Protein AF-Q9XKV9-F1 (afdb_monomer_lite)

Sequence (265 aa):
IYYIVSVISSIFLFLFIIMYLSSLDFTKSDQFNFLIQMLFFLKIGIFPFHFWMIYSYEMMNWKQIFLMSTLIKFIPIYMFVSLTYINLWSLTYLVMSNLFIAFYTNKFYSLKKLLACSTIFNSMYFILLLNLNKTAFIIFIIIYVINYYMLISFLNKSNIHNLNYSFVNEYQFYTFMILMINYSSLPILLTFVIKWNLINMMVSLKTFNWILFIILFSSMMMIWNYLIILKNLFMKMNFYKNNFMDDKKYFAYSLFALTLMSANV

InterPro domains:
  IPR050175 Complex I Subunit 2 [PTHR46552] (2-249)

Structure (mmCIF, N/CA/C/O backbone):
data_AF-Q9XKV9-F1
#
_entry.id   AF-Q9XKV9-F1
#
loop_
_atom_site.group_PDB
_atom_site.id
_atom_site.type_symbol
_atom_site.label_atom_id
_atom_site.label_alt_id
_atom_site.label_comp_id
_atom_site.label_asym_id
_atom_site.label_entity_id
_atom_site.label_seq_id
_atom_site.pdbx_PDB_ins_code
_atom_site.Cartn_x
_atom_site.Cartn_y
_atom_site.Cartn_z
_atom_site.occupancy
_atom_site.B_iso_or_equiv
_atom_site.auth_seq_id
_atom_site.auth_comp_id
_atom_site.auth_asym_id
_atom_site.auth_atom_id
_atom_site.pdbx_PDB_model_num
ATOM 1 N N . ILE A 1 1 ? -10.297 13.563 -4.763 1.00 86.19 1 ILE A N 1
ATOM 2 C CA . ILE A 1 1 ? -8.840 13.269 -4.831 1.00 86.19 1 ILE A CA 1
ATOM 3 C C . ILE A 1 1 ? -8.577 11.908 -5.469 1.00 86.19 1 ILE A C 1
ATOM 5 O O . ILE A 1 1 ? -7.985 11.901 -6.537 1.00 86.19 1 ILE A O 1
ATOM 9 N N . TYR A 1 2 ? -9.060 10.793 -4.892 1.00 87.56 2 TYR A N 1
ATOM 10 C CA . TYR A 1 2 ? -8.845 9.441 -5.446 1.00 87.56 2 TYR A CA 1
ATOM 11 C C . TYR A 1 2 ? -9.146 9.348 -6.949 1.00 87.56 2 TYR A C 1
ATOM 13 O O . TYR A 1 2 ? -8.273 8.960 -7.711 1.00 87.56 2 TYR A O 1
ATOM 21 N N . TYR A 1 3 ? -10.336 9.793 -7.370 1.00 87.38 3 TYR A N 1
ATOM 22 C CA . TYR A 1 3 ? -10.750 9.771 -8.777 1.00 87.38 3 TYR A CA 1
ATOM 23 C C . TYR A 1 3 ? -9.797 10.540 -9.705 1.00 87.38 3 TYR A C 1
ATOM 25 O O . TYR A 1 3 ? -9.403 10.040 -10.747 1.00 87.38 3 TYR A O 1
ATOM 33 N N . ILE A 1 4 ? -9.381 11.747 -9.314 1.00 90.56 4 ILE A N 1
ATOM 34 C CA . ILE A 1 4 ? -8.499 12.585 -10.138 1.00 90.56 4 ILE A CA 1
ATOM 35 C C . ILE A 1 4 ? -7.138 11.901 -10.311 1.00 90.56 4 ILE A C 1
ATOM 37 O O . ILE A 1 4 ? -6.650 11.761 -11.428 1.00 90.56 4 ILE A O 1
ATOM 41 N N . VAL A 1 5 ? -6.552 11.422 -9.209 1.00 91.19 5 VAL A N 1
ATOM 42 C CA . VAL A 1 5 ? -5.254 10.733 -9.223 1.00 91.19 5 VAL A CA 1
ATOM 43 C C . VAL A 1 5 ? -5.336 9.443 -10.044 1.00 91.19 5 VAL A C 1
ATOM 45 O O . VAL A 1 5 ? -4.465 9.189 -10.876 1.00 91.19 5 VAL A O 1
ATOM 48 N N . SER A 1 6 ? -6.399 8.651 -9.874 1.00 87.88 6 SER A N 1
ATOM 49 C CA . SER A 1 6 ? -6.567 7.394 -10.604 1.00 87.88 6 SER A CA 1
ATOM 50 C C . SER A 1 6 ? -6.770 7.616 -12.105 1.00 87.88 6 SER A C 1
ATOM 52 O O . SER A 1 6 ? -6.111 6.936 -12.894 1.00 87.88 6 SER A O 1
ATOM 54 N N . VAL A 1 7 ? -7.577 8.598 -12.516 1.00 90.94 7 VAL A N 1
ATOM 55 C CA . VAL A 1 7 ? -7.794 8.926 -13.935 1.00 90.94 7 VAL A CA 1
ATOM 56 C C . VAL A 1 7 ? -6.498 9.399 -14.586 1.00 90.94 7 VAL A C 1
ATOM 58 O O . VAL A 1 7 ? -6.076 8.801 -15.576 1.00 90.94 7 VAL A O 1
ATOM 61 N N . ILE A 1 8 ? -5.806 10.375 -13.986 1.00 91.69 8 ILE A N 1
ATOM 62 C CA . ILE A 1 8 ? -4.530 10.895 -14.505 1.00 91.69 8 ILE A CA 1
ATOM 63 C C . ILE A 1 8 ? -3.521 9.754 -14.672 1.00 91.69 8 ILE A C 1
ATOM 65 O O . ILE A 1 8 ? -2.953 9.571 -15.747 1.00 91.69 8 ILE A O 1
ATOM 69 N N . SER A 1 9 ? -3.360 8.928 -13.636 1.00 89.62 9 SER A N 1
ATOM 70 C CA . SER A 1 9 ? -2.439 7.791 -13.676 1.00 89.62 9 SER A CA 1
ATOM 71 C C . SER A 1 9 ? -2.768 6.791 -14.785 1.00 89.62 9 SER A C 1
ATOM 73 O O . SER A 1 9 ? -1.867 6.242 -15.409 1.00 89.62 9 SER A O 1
ATOM 75 N N . SER A 1 10 ? -4.056 6.540 -15.036 1.00 89.44 10 SER A N 1
ATOM 76 C CA . SER A 1 10 ? -4.501 5.569 -16.031 1.00 89.44 10 SER A CA 1
ATOM 77 C C . SER A 1 10 ? -4.298 6.063 -17.459 1.00 89.44 10 SER A C 1
ATOM 79 O O . SER A 1 10 ? -3.843 5.280 -18.287 1.00 89.44 10 SER A O 1
ATOM 81 N N . ILE A 1 11 ? -4.548 7.350 -17.720 1.00 92.50 11 ILE A N 1
ATOM 82 C CA . ILE A 1 11 ? -4.332 7.968 -19.033 1.00 92.50 11 ILE A CA 1
ATOM 83 C C . ILE A 1 11 ? -2.843 7.934 -19.376 1.00 92.50 11 ILE A C 1
ATOM 85 O O . ILE A 1 11 ? -2.473 7.477 -20.455 1.00 92.50 11 ILE A O 1
ATOM 89 N N . PHE A 1 12 ? -1.979 8.335 -18.437 1.00 90.38 12 PHE A N 1
ATOM 90 C CA . PHE A 1 12 ? -0.536 8.260 -18.652 1.00 90.38 12 PHE A CA 1
ATOM 91 C C . PHE A 1 12 ? -0.063 6.817 -18.830 1.00 90.38 12 PHE A C 1
ATOM 93 O O . PHE A 1 12 ? 0.636 6.541 -19.798 1.00 90.38 12 PHE A O 1
ATOM 100 N N . LEU A 1 13 ? -0.479 5.874 -17.975 1.00 89.00 13 LEU A N 1
ATOM 101 C CA . LEU A 1 13 ? -0.104 4.463 -18.144 1.00 89.00 13 LEU A CA 1
ATOM 102 C C . LEU A 1 13 ? -0.501 3.927 -19.520 1.00 89.00 13 LEU A C 1
ATOM 104 O O . LEU A 1 13 ? 0.301 3.253 -20.154 1.00 89.00 13 LEU A O 1
ATOM 108 N N . PHE A 1 14 ? -1.703 4.250 -19.998 1.00 87.62 14 PHE A N 1
ATOM 109 C CA . PHE A 1 14 ? -2.155 3.825 -21.319 1.00 87.62 14 PHE A CA 1
ATOM 110 C C . PHE A 1 14 ? -1.263 4.385 -22.437 1.00 87.62 14 PHE A C 1
ATOM 112 O O . PHE A 1 14 ? -0.822 3.628 -23.300 1.00 87.62 14 PHE A O 1
ATOM 119 N N . LEU A 1 15 ? -0.917 5.676 -22.375 1.00 86.50 15 LEU A N 1
ATOM 120 C CA . LEU A 1 15 ? 0.008 6.308 -23.323 1.00 86.50 15 LEU A CA 1
ATOM 121 C C . LEU A 1 15 ? 1.391 5.642 -23.312 1.00 86.50 15 LEU A C 1
ATOM 123 O O . LEU A 1 15 ? 1.917 5.296 -24.368 1.00 86.50 15 LEU A O 1
ATOM 127 N N . PHE A 1 16 ? 1.966 5.413 -22.130 1.00 82.69 16 PHE A N 1
ATOM 128 C CA . PHE A 1 16 ? 3.291 4.803 -22.015 1.00 82.69 16 PHE A CA 1
ATOM 129 C C . PHE A 1 16 ? 3.307 3.330 -22.429 1.00 82.69 16 PHE A C 1
ATOM 131 O O . PHE A 1 16 ? 4.306 2.882 -22.983 1.00 82.69 16 PHE A O 1
ATOM 138 N N . ILE A 1 17 ? 2.213 2.588 -22.233 1.00 80.44 17 ILE A N 1
ATOM 139 C CA . ILE A 1 17 ? 2.088 1.213 -22.737 1.00 80.44 17 ILE A CA 1
ATOM 140 C C . ILE A 1 17 ? 2.026 1.207 -24.269 1.00 80.44 17 ILE A C 1
ATOM 142 O O . ILE A 1 17 ? 2.711 0.400 -24.890 1.00 80.44 17 ILE A O 1
ATOM 146 N N . ILE A 1 18 ? 1.274 2.120 -24.895 1.00 84.50 18 ILE A N 1
ATOM 147 C CA . ILE A 1 18 ? 1.261 2.248 -26.364 1.00 84.50 18 ILE A CA 1
ATOM 148 C C . ILE A 1 18 ? 2.666 2.562 -26.884 1.00 84.50 18 ILE A C 1
ATOM 150 O O . ILE A 1 18 ? 3.129 1.941 -27.838 1.00 84.50 18 ILE A O 1
ATOM 154 N N . MET A 1 19 ? 3.366 3.489 -26.230 1.00 81.12 19 MET A N 1
ATOM 155 C CA . MET A 1 19 ? 4.752 3.796 -26.570 1.00 81.12 19 MET A CA 1
ATOM 156 C C . MET A 1 19 ? 5.665 2.582 -26.369 1.00 81.12 19 MET A C 1
ATOM 158 O O . MET A 1 19 ? 6.484 2.310 -27.236 1.00 81.12 19 MET A O 1
ATOM 162 N N . TYR A 1 20 ? 5.504 1.807 -25.295 1.00 75.50 20 TYR A N 1
ATOM 163 C CA . TYR A 1 20 ? 6.284 0.587 -25.069 1.00 75.50 20 TYR A CA 1
ATOM 164 C C . TYR A 1 20 ? 6.073 -0.465 -26.167 1.00 75.50 20 TYR A C 1
ATOM 166 O O . TYR A 1 20 ? 7.019 -1.134 -26.573 1.00 75.50 20 TYR A O 1
ATOM 174 N N . LEU A 1 21 ? 4.840 -0.597 -26.667 1.00 76.94 21 LEU A N 1
ATOM 175 C CA . LEU A 1 21 ? 4.510 -1.497 -27.775 1.00 76.94 21 LEU A CA 1
ATOM 176 C C . LEU A 1 21 ? 5.056 -1.007 -29.121 1.00 76.94 21 LEU A C 1
ATOM 178 O O . LEU A 1 21 ? 5.219 -1.813 -30.038 1.00 76.94 21 LEU A O 1
ATOM 182 N N . SER A 1 22 ? 5.342 0.290 -29.259 1.00 79.25 22 SER A N 1
ATOM 183 C CA . SER A 1 22 ? 6.007 0.798 -30.455 1.00 79.25 22 SER A CA 1
ATOM 184 C C . SER A 1 22 ? 7.431 0.240 -30.537 1.00 79.25 22 SER A C 1
ATOM 186 O O . SER A 1 22 ? 8.160 0.196 -29.546 1.00 79.25 22 SER A O 1
ATOM 188 N N . SER A 1 23 ? 7.843 -0.179 -31.733 1.00 67.00 23 SER A N 1
ATOM 189 C CA . SER A 1 23 ? 9.137 -0.827 -31.990 1.00 67.00 23 SER A CA 1
ATOM 190 C C . SER A 1 23 ? 10.345 0.119 -31.902 1.00 67.00 23 SER A C 1
ATOM 192 O O . SER A 1 23 ? 11.390 -0.166 -32.478 1.00 67.00 23 SER A O 1
ATOM 194 N N . LEU A 1 24 ? 10.204 1.271 -31.247 1.00 71.06 24 LEU A N 1
ATOM 195 C CA . LEU A 1 24 ? 11.271 2.250 -31.090 1.00 71.06 24 LEU A CA 1
ATOM 196 C C . LEU A 1 24 ? 12.208 1.793 -29.971 1.00 71.06 24 LEU A C 1
ATOM 198 O O . LEU A 1 24 ? 11.800 1.737 -28.819 1.00 71.06 24 LEU A O 1
ATOM 202 N N . ASP A 1 25 ? 13.480 1.536 -30.271 1.00 66.56 25 ASP A N 1
ATOM 203 C CA . ASP A 1 25 ? 14.446 1.008 -29.289 1.00 66.56 25 ASP A CA 1
ATOM 204 C C . ASP A 1 25 ? 14.602 1.873 -28.023 1.00 66.56 25 ASP A C 1
ATOM 206 O O . ASP A 1 25 ? 14.908 1.364 -26.944 1.00 66.56 25 ASP A O 1
ATOM 210 N N . PHE A 1 26 ? 14.302 3.173 -28.115 1.00 64.69 26 PHE A N 1
ATOM 211 C CA . PHE A 1 26 ? 14.297 4.103 -26.980 1.00 64.69 26 PHE A CA 1
ATOM 212 C C . PHE A 1 26 ? 13.337 3.683 -25.845 1.00 64.69 26 PHE A C 1
ATOM 214 O O . PHE A 1 26 ? 13.575 3.985 -24.670 1.00 64.69 26 PHE A O 1
ATOM 221 N N . THR A 1 27 ? 12.271 2.947 -26.173 1.00 69.19 27 THR A N 1
ATOM 222 C CA . THR A 1 27 ? 11.210 2.540 -25.236 1.00 69.19 27 THR A CA 1
ATOM 223 C C . THR A 1 27 ? 11.620 1.362 -24.350 1.00 69.19 27 THR A C 1
ATOM 225 O O . THR A 1 27 ? 10.960 1.083 -23.352 1.00 69.19 27 THR A O 1
ATOM 228 N N . LYS A 1 28 ? 12.748 0.705 -24.651 1.00 73.31 28 LYS A N 1
ATOM 229 C CA . LYS A 1 28 ? 13.310 -0.391 -23.842 1.00 73.31 28 LYS A CA 1
ATOM 230 C C . LYS A 1 28 ? 14.406 0.058 -22.874 1.00 73.31 28 LYS A C 1
ATOM 232 O O . LYS A 1 28 ? 15.040 -0.779 -22.240 1.00 73.31 28 LYS A O 1
ATOM 237 N N . SER A 1 29 ? 14.647 1.362 -22.757 1.00 85.44 29 SER A N 1
ATOM 238 C CA . SER A 1 29 ? 15.649 1.895 -21.834 1.00 85.44 29 SER A CA 1
ATOM 239 C C . SER A 1 29 ? 15.218 1.769 -20.366 1.00 85.44 29 SER A C 1
ATOM 241 O O . SER A 1 29 ? 14.037 1.870 -20.025 1.00 85.44 29 SER A O 1
ATOM 243 N N . ASP A 1 30 ? 16.199 1.633 -19.470 1.00 86.19 30 ASP A N 1
ATOM 244 C CA . ASP A 1 30 ? 15.979 1.610 -18.016 1.00 86.19 30 ASP A CA 1
ATOM 245 C C . ASP A 1 30 ? 15.263 2.873 -17.508 1.00 86.19 30 ASP A C 1
ATOM 247 O O . ASP A 1 30 ? 14.464 2.820 -16.573 1.00 86.19 30 ASP A O 1
ATOM 251 N N . GLN A 1 31 ? 15.511 4.015 -18.153 1.00 87.50 31 GLN A N 1
ATOM 252 C CA . GLN A 1 31 ? 14.860 5.284 -17.831 1.00 87.50 31 GLN A CA 1
ATOM 253 C C . GLN A 1 31 ? 13.367 5.249 -18.168 1.00 87.50 31 GLN A C 1
ATOM 255 O O . GLN A 1 31 ? 12.541 5.683 -17.364 1.00 87.50 31 GLN A O 1
ATOM 260 N N . PHE A 1 32 ? 13.011 4.696 -19.331 1.00 87.75 32 PHE A N 1
ATOM 261 C CA . PHE A 1 32 ? 11.616 4.544 -19.730 1.00 87.75 32 PHE A CA 1
ATOM 262 C C . PHE A 1 32 ? 10.873 3.565 -18.814 1.00 87.75 32 PHE A C 1
ATOM 264 O O . PHE A 1 32 ? 9.756 3.844 -18.376 1.00 87.75 32 PHE A O 1
ATOM 271 N N . ASN A 1 33 ? 11.533 2.470 -18.430 1.00 89.12 33 ASN A N 1
ATOM 272 C CA . ASN A 1 33 ? 11.019 1.545 -17.425 1.00 89.12 33 ASN A CA 1
ATOM 273 C C . ASN A 1 33 ? 10.747 2.266 -16.087 1.00 89.12 33 ASN A C 1
ATOM 275 O O . ASN A 1 33 ? 9.652 2.152 -15.535 1.00 89.12 33 ASN A O 1
ATOM 279 N N . PHE A 1 34 ? 11.680 3.096 -15.603 1.00 90.69 34 PHE A N 1
ATOM 280 C CA . PHE A 1 34 ? 11.478 3.873 -14.374 1.00 90.69 34 PHE A CA 1
ATOM 281 C C . PHE A 1 34 ? 10.317 4.881 -14.479 1.00 90.69 34 PHE A C 1
ATOM 283 O O . PHE A 1 34 ? 9.574 5.067 -13.515 1.00 90.69 34 PHE A O 1
ATOM 290 N N . LEU A 1 35 ? 10.086 5.492 -15.646 1.00 89.88 35 LEU A N 1
ATOM 291 C CA . LEU A 1 35 ? 8.919 6.359 -15.864 1.00 89.88 35 LEU A CA 1
ATOM 292 C C . LEU A 1 35 ? 7.597 5.594 -15.703 1.00 89.88 35 LEU A C 1
ATOM 294 O O . LEU A 1 35 ? 6.692 6.072 -15.013 1.00 89.88 35 LEU A O 1
ATOM 298 N N . ILE A 1 36 ? 7.499 4.386 -16.268 1.00 90.56 36 ILE A N 1
ATOM 299 C CA . ILE A 1 36 ? 6.327 3.516 -16.084 1.00 90.56 36 ILE A CA 1
ATOM 300 C C . ILE A 1 36 ? 6.156 3.164 -14.598 1.00 90.56 36 ILE A C 1
ATOM 302 O O . ILE A 1 36 ? 5.045 3.242 -14.061 1.00 90.56 36 ILE A O 1
ATOM 306 N N . GLN A 1 37 ? 7.251 2.841 -13.904 1.00 92.12 37 GLN A N 1
ATOM 307 C CA . GLN A 1 37 ? 7.235 2.549 -12.468 1.00 92.12 37 GLN A CA 1
ATOM 308 C C . GLN A 1 37 ? 6.688 3.719 -11.639 1.00 92.12 37 GLN A C 1
ATOM 310 O O . GLN A 1 37 ? 5.841 3.504 -10.770 1.00 92.12 37 GLN A O 1
ATOM 315 N N . MET A 1 38 ? 7.081 4.960 -11.942 1.00 91.69 38 MET A N 1
ATOM 316 C CA . MET A 1 38 ? 6.599 6.154 -11.232 1.00 91.69 38 MET A CA 1
ATOM 317 C C . MET A 1 38 ? 5.079 6.344 -11.348 1.00 91.69 38 MET A C 1
ATOM 319 O O . MET A 1 38 ? 4.429 6.781 -10.395 1.00 91.69 38 MET A O 1
ATOM 323 N N . LEU A 1 39 ? 4.476 5.959 -12.474 1.00 92.44 39 LEU A N 1
ATOM 324 C CA . LEU A 1 39 ? 3.021 6.025 -12.654 1.00 92.44 39 LEU A CA 1
ATOM 325 C C . LEU A 1 39 ? 2.284 4.971 -11.827 1.00 92.44 39 LEU A C 1
ATOM 327 O O . LEU A 1 39 ? 1.227 5.247 -11.249 1.00 92.44 39 LEU A O 1
ATOM 331 N N . PHE A 1 40 ? 2.850 3.770 -11.722 1.00 92.50 40 PHE A N 1
ATOM 332 C CA . PHE A 1 40 ? 2.341 2.760 -10.799 1.00 92.50 40 PHE A CA 1
ATOM 333 C C . PHE A 1 40 ? 2.523 3.186 -9.340 1.00 92.50 40 PHE A C 1
ATOM 335 O O . PHE A 1 40 ? 1.605 2.991 -8.541 1.00 92.50 40 PHE A O 1
ATOM 342 N N . PHE A 1 41 ? 3.637 3.831 -8.984 1.00 92.88 41 PHE A N 1
ATOM 343 C CA . PHE A 1 41 ? 3.839 4.394 -7.644 1.00 92.88 41 PHE A CA 1
ATOM 344 C C . PHE A 1 41 ? 2.772 5.430 -7.302 1.00 92.88 41 PHE A C 1
ATOM 346 O O . PHE A 1 41 ? 2.249 5.412 -6.186 1.00 92.88 41 PHE A O 1
ATOM 3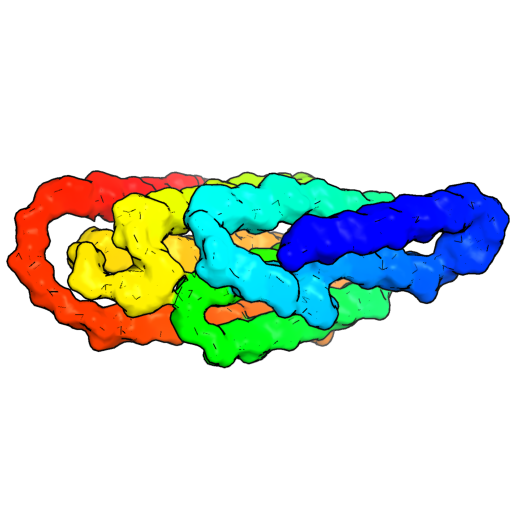53 N N . LEU A 1 42 ? 2.363 6.249 -8.272 1.00 92.94 42 LEU A N 1
ATOM 354 C CA . LEU A 1 42 ? 1.255 7.185 -8.117 1.00 92.94 42 LEU A CA 1
ATOM 355 C C . LEU A 1 42 ? -0.088 6.468 -7.868 1.00 92.94 42 LEU A C 1
ATOM 357 O O . LEU A 1 42 ? -0.825 6.885 -6.975 1.00 92.94 42 LEU A O 1
ATOM 361 N N . LYS A 1 43 ? -0.381 5.346 -8.550 1.00 91.19 43 LYS A N 1
ATOM 362 C CA . LYS A 1 43 ? -1.578 4.514 -8.272 1.00 91.19 43 LYS A CA 1
ATOM 363 C C . LYS A 1 43 ? -1.548 3.811 -6.915 1.00 91.19 43 LYS A C 1
ATOM 365 O O . LYS A 1 43 ? -2.590 3.668 -6.280 1.00 91.19 43 LYS A O 1
ATOM 370 N N . ILE A 1 44 ? -0.385 3.317 -6.501 1.00 91.62 44 ILE A N 1
ATOM 371 C CA . ILE A 1 44 ? -0.217 2.521 -5.272 1.00 91.62 44 ILE A CA 1
ATOM 372 C C . ILE A 1 44 ? -0.061 3.433 -4.040 1.00 91.62 44 ILE A C 1
ATOM 374 O O . ILE A 1 44 ? -0.311 2.998 -2.913 1.00 91.62 44 ILE A O 1
ATOM 378 N N . GLY A 1 45 ? 0.316 4.697 -4.246 1.00 90.50 45 GLY A N 1
ATOM 379 C CA . GLY A 1 45 ? 0.562 5.678 -3.190 1.00 90.50 45 GLY A CA 1
ATOM 380 C C . GLY A 1 45 ? 1.969 5.613 -2.596 1.00 90.50 45 GLY A C 1
ATOM 381 O O . GLY A 1 45 ? 2.162 6.020 -1.454 1.00 90.50 45 GLY A O 1
ATOM 382 N N . ILE A 1 46 ? 2.947 5.080 -3.333 1.00 92.75 46 ILE A N 1
ATOM 383 C CA . ILE A 1 46 ? 4.350 5.032 -2.897 1.00 92.75 46 ILE A CA 1
ATOM 384 C C . ILE A 1 46 ? 4.940 6.449 -2.966 1.00 92.75 46 ILE A C 1
ATOM 386 O O . ILE A 1 46 ? 4.544 7.259 -3.807 1.00 92.75 46 ILE A O 1
ATOM 390 N N . PHE A 1 47 ? 5.852 6.779 -2.046 1.00 89.06 47 PHE A N 1
ATOM 391 C CA . PHE A 1 47 ? 6.537 8.075 -2.033 1.00 89.06 47 PHE A CA 1
ATOM 392 C C . PHE A 1 47 ? 7.173 8.367 -3.408 1.00 89.06 47 PHE A C 1
ATOM 394 O O . PHE A 1 47 ? 7.723 7.442 -4.000 1.00 89.06 47 PHE A O 1
ATOM 401 N N . PRO A 1 48 ? 7.113 9.617 -3.919 1.00 87.56 48 PRO A N 1
ATOM 402 C CA . PRO A 1 48 ? 6.623 10.848 -3.285 1.00 87.56 48 PRO A CA 1
ATOM 403 C C . PRO A 1 48 ? 5.098 11.002 -3.275 1.00 87.56 48 PRO A C 1
ATOM 405 O O . PRO A 1 48 ? 4.572 11.820 -2.520 1.00 87.56 48 PRO A O 1
ATOM 408 N N . PHE A 1 49 ? 4.359 10.186 -4.021 1.00 90.69 49 PHE A N 1
ATOM 409 C CA . PHE A 1 49 ? 2.909 10.304 -4.204 1.00 90.69 49 PHE A CA 1
ATOM 410 C C . PHE A 1 49 ? 2.099 9.666 -3.066 1.00 90.69 49 PHE A C 1
ATOM 412 O O . PHE A 1 49 ? 1.080 9.031 -3.295 1.00 90.69 49 PHE A O 1
ATOM 419 N N . HIS A 1 50 ? 2.528 9.827 -1.819 1.00 91.25 50 HIS A N 1
ATOM 420 C CA . HIS A 1 50 ? 1.888 9.221 -0.646 1.00 91.25 50 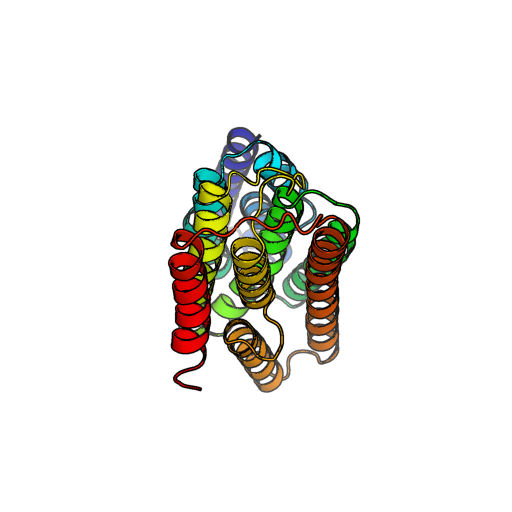HIS A CA 1
ATOM 421 C C . HIS A 1 50 ? 0.735 10.064 -0.076 1.00 91.25 50 HIS A C 1
ATOM 423 O O . HIS A 1 50 ? -0.207 9.532 0.514 1.00 91.25 50 HIS A O 1
ATOM 429 N N . PHE A 1 51 ? 0.774 11.384 -0.286 1.00 90.50 51 PHE A N 1
ATOM 430 C CA . PHE A 1 51 ? -0.156 12.333 0.329 1.00 90.50 51 PHE A CA 1
ATOM 431 C C . PHE A 1 51 ? -1.625 12.042 0.014 1.00 90.50 51 PHE A C 1
ATOM 433 O O . PHE A 1 51 ? -2.455 12.024 0.921 1.00 90.50 51 PHE A O 1
ATOM 440 N N . TRP A 1 52 ? -1.961 11.781 -1.252 1.00 91.69 52 TRP A N 1
ATOM 441 C CA . TRP A 1 52 ? -3.354 11.571 -1.657 1.00 91.69 52 TRP A CA 1
ATOM 442 C C . TRP A 1 52 ? -3.998 10.393 -0.917 1.00 91.69 52 TRP A C 1
ATOM 444 O O . TRP A 1 52 ? -5.154 10.492 -0.506 1.00 91.69 52 TRP A O 1
ATOM 454 N N . MET A 1 53 ? -3.242 9.312 -0.693 1.00 90.88 53 MET A N 1
ATOM 455 C CA . MET A 1 53 ? -3.725 8.136 0.019 1.00 90.88 53 MET A CA 1
ATOM 456 C C . MET A 1 53 ? -3.962 8.465 1.497 1.00 90.88 53 MET A C 1
ATOM 458 O O . MET A 1 53 ? -5.042 8.188 2.014 1.00 90.88 53 MET A O 1
ATOM 462 N N . ILE A 1 54 ? -3.022 9.153 2.149 1.00 92.19 54 ILE A N 1
ATOM 463 C CA . ILE A 1 54 ? -3.125 9.522 3.571 1.00 92.19 54 ILE A CA 1
ATOM 464 C C . ILE A 1 54 ? -4.308 10.463 3.830 1.00 92.19 54 ILE A C 1
ATOM 466 O O . ILE A 1 54 ? -5.096 10.209 4.743 1.00 92.19 54 ILE A O 1
ATOM 470 N N . TYR A 1 55 ? -4.484 11.500 3.006 1.00 90.69 55 TYR A N 1
ATOM 471 C CA . TYR A 1 55 ? -5.623 12.417 3.128 1.00 90.69 55 TYR A CA 1
ATOM 472 C C . TYR A 1 55 ? -6.958 11.738 2.805 1.00 90.69 55 TYR A C 1
ATOM 474 O O . TYR A 1 55 ? -7.966 12.023 3.447 1.00 90.69 55 TYR A O 1
ATOM 482 N N . SER A 1 56 ? -6.980 10.810 1.841 1.00 91.69 56 SER A N 1
ATOM 483 C CA . SER A 1 56 ? -8.207 10.080 1.509 1.00 91.69 56 SER A CA 1
ATOM 484 C C . SER A 1 56 ? -8.679 9.182 2.656 1.00 91.69 56 SER A C 1
ATOM 486 O O . SER A 1 56 ? -9.872 9.146 2.945 1.00 91.69 56 SER A O 1
ATOM 488 N N . TYR A 1 57 ? -7.754 8.530 3.367 1.00 90.62 57 TYR A N 1
ATOM 489 C CA . TYR A 1 57 ? -8.087 7.627 4.469 1.00 90.62 57 TYR A CA 1
ATOM 490 C C . TYR A 1 57 ? -8.762 8.343 5.634 1.00 90.62 57 TYR A C 1
ATOM 492 O O . TYR A 1 57 ? -9.664 7.775 6.238 1.00 90.62 57 TYR A O 1
ATOM 500 N N . GLU A 1 58 ? -8.365 9.577 5.950 1.00 87.44 58 GLU A N 1
ATOM 501 C CA . GLU A 1 58 ? -8.958 10.352 7.049 1.00 87.44 58 GLU A CA 1
ATOM 502 C C . GLU A 1 58 ? -10.476 10.536 6.868 1.00 87.44 58 GLU A C 1
ATOM 504 O O . GLU A 1 58 ? -11.245 10.349 7.817 1.00 87.44 58 GLU A O 1
ATOM 509 N N . MET A 1 59 ? -10.898 10.790 5.627 1.00 88.56 59 MET A N 1
ATOM 510 C CA . MET A 1 59 ? -12.290 11.071 5.260 1.00 88.56 59 MET A CA 1
ATOM 511 C C . MET A 1 59 ? -13.112 9.817 4.928 1.00 88.56 59 MET A C 1
ATOM 513 O O . MET A 1 59 ? -14.333 9.891 4.838 1.00 88.56 59 MET A O 1
ATOM 517 N N . MET A 1 60 ? -12.469 8.662 4.734 1.00 89.88 60 MET A N 1
ATOM 518 C CA . MET A 1 60 ? -13.144 7.421 4.344 1.00 89.88 60 MET A CA 1
ATOM 519 C C . MET A 1 60 ? -13.754 6.672 5.535 1.00 89.88 60 MET A C 1
ATOM 521 O O . MET A 1 60 ? -13.235 6.691 6.657 1.00 89.88 60 MET A O 1
ATOM 525 N N . ASN A 1 61 ? -14.834 5.937 5.266 1.00 91.38 61 ASN A N 1
ATOM 526 C CA . ASN A 1 61 ? -15.416 4.986 6.216 1.00 91.38 61 ASN A CA 1
ATOM 527 C C . ASN A 1 61 ? -14.556 3.716 6.317 1.00 91.38 61 ASN A C 1
ATOM 529 O O . ASN A 1 61 ? -13.866 3.339 5.371 1.00 91.38 61 ASN A O 1
ATOM 533 N N . TRP A 1 62 ? -14.663 2.984 7.427 1.00 89.94 62 TRP A N 1
ATOM 534 C CA . TRP A 1 62 ? -13.896 1.754 7.673 1.00 89.94 62 TRP A CA 1
ATOM 535 C C . TRP A 1 62 ? -14.013 0.707 6.553 1.00 89.94 62 TRP A C 1
ATOM 537 O O . TRP A 1 62 ? -13.007 0.158 6.108 1.00 89.94 62 TRP A O 1
ATOM 547 N N . LYS A 1 63 ? -15.220 0.492 6.012 1.00 91.06 63 LYS A N 1
ATOM 548 C CA . LYS A 1 63 ? -15.436 -0.414 4.866 1.00 91.06 63 LYS A CA 1
ATOM 549 C C . LYS A 1 63 ? -14.696 0.041 3.600 1.00 91.06 63 LYS A C 1
ATOM 551 O O . LYS A 1 63 ? -14.164 -0.789 2.869 1.00 91.06 63 LYS A O 1
ATOM 556 N N . GLN A 1 64 ? -14.642 1.351 3.349 1.00 92.06 64 GLN A N 1
ATOM 557 C CA . GLN A 1 64 ? -13.931 1.918 2.198 1.00 92.06 64 GLN A CA 1
ATOM 558 C C . GLN A 1 64 ? -12.415 1.784 2.373 1.00 92.06 64 GLN A C 1
ATOM 560 O O . GLN A 1 64 ? -11.723 1.409 1.431 1.00 92.06 64 GLN A O 1
ATOM 565 N N . ILE A 1 65 ? -11.913 2.007 3.592 1.00 92.94 65 ILE A N 1
ATOM 566 C CA . ILE A 1 65 ? -10.502 1.807 3.943 1.00 92.94 65 ILE A CA 1
ATOM 567 C C . ILE A 1 65 ? -10.078 0.352 3.684 1.00 92.94 65 ILE A C 1
ATOM 569 O O . ILE A 1 65 ? -9.027 0.111 3.085 1.00 92.94 65 ILE A O 1
ATOM 573 N N . PHE A 1 66 ? -10.917 -0.621 4.060 1.00 93.75 66 PHE A N 1
ATOM 574 C CA . PHE A 1 66 ? -10.660 -2.034 3.773 1.00 93.75 66 PHE A CA 1
ATOM 575 C C . PHE A 1 66 ? -10.527 -2.301 2.272 1.00 93.75 66 PHE A C 1
ATOM 577 O O . PHE A 1 66 ? -9.527 -2.873 1.834 1.00 93.75 66 PHE A O 1
ATOM 584 N N . LEU A 1 67 ? -11.485 -1.831 1.471 1.00 93.12 67 LEU A N 1
ATOM 585 C CA . LEU A 1 67 ? -11.466 -2.024 0.020 1.00 93.12 67 LEU A CA 1
ATOM 586 C C . LEU A 1 67 ? -10.225 -1.385 -0.634 1.00 93.12 67 LEU A C 1
ATOM 588 O O . LEU A 1 67 ? -9.581 -1.997 -1.488 1.00 93.12 67 LEU A O 1
ATOM 592 N N . MET A 1 68 ? -9.871 -0.171 -0.200 1.00 91.50 68 MET A N 1
ATOM 593 C CA . MET A 1 68 ? -8.746 0.600 -0.735 1.00 91.50 68 MET A CA 1
ATOM 594 C C . MET A 1 68 ? -7.387 -0.043 -0.422 1.00 91.50 68 MET A C 1
ATOM 596 O O . MET A 1 68 ? -6.482 -0.032 -1.253 1.00 91.50 68 MET A O 1
ATOM 600 N N . SER A 1 69 ? -7.244 -0.638 0.762 1.00 90.31 69 SER A N 1
ATOM 601 C CA . SER A 1 69 ? -5.999 -1.289 1.192 1.00 90.31 69 SER A CA 1
ATOM 602 C C . SER A 1 69 ? -5.720 -2.653 0.546 1.00 90.31 69 SER A C 1
ATOM 604 O O . SER A 1 69 ? -4.562 -3.063 0.490 1.00 90.31 69 SER A O 1
ATOM 606 N N . THR A 1 70 ? -6.764 -3.362 0.101 1.00 90.25 70 THR A N 1
ATOM 607 C CA . THR A 1 70 ? -6.688 -4.768 -0.320 1.00 90.25 70 THR A CA 1
ATOM 608 C C . THR A 1 70 ? -6.880 -4.891 -1.831 1.00 90.25 70 THR A C 1
ATOM 610 O O . THR A 1 70 ? -5.917 -4.829 -2.595 1.00 90.25 70 THR A O 1
ATOM 613 N N . LEU A 1 71 ? -8.130 -5.018 -2.280 1.00 84.50 71 LEU A N 1
ATOM 614 C CA . LEU A 1 71 ? -8.494 -5.373 -3.652 1.00 84.50 71 LEU A CA 1
ATOM 615 C C . LEU A 1 71 ? -7.988 -4.354 -4.674 1.00 84.50 71 LEU A C 1
ATOM 617 O O . LEU A 1 71 ? -7.346 -4.728 -5.654 1.00 84.50 71 LEU A O 1
ATOM 621 N N . ILE A 1 72 ? -8.219 -3.062 -4.417 1.00 90.12 72 ILE A N 1
ATOM 622 C CA . ILE A 1 72 ? -7.816 -1.985 -5.336 1.00 90.12 72 ILE A CA 1
ATOM 623 C C . ILE A 1 72 ? -6.289 -1.906 -5.458 1.00 90.12 72 ILE A C 1
ATOM 625 O O . ILE A 1 72 ? -5.781 -1.447 -6.479 1.00 90.12 72 ILE A O 1
ATOM 629 N N . LYS A 1 73 ? -5.551 -2.378 -4.447 1.00 89.62 73 LYS A N 1
ATOM 630 C CA . LYS A 1 73 ? -4.095 -2.262 -4.380 1.00 89.62 73 LYS A CA 1
ATOM 631 C C . LYS A 1 73 ? -3.359 -3.445 -5.007 1.00 89.62 73 LYS A C 1
ATOM 633 O O . LYS A 1 73 ? -2.305 -3.246 -5.606 1.00 89.62 73 LYS A O 1
ATOM 638 N N . PHE A 1 74 ? -3.900 -4.660 -4.931 1.00 91.25 74 PHE A N 1
ATOM 639 C CA . PHE A 1 74 ? -3.217 -5.839 -5.481 1.00 91.25 74 PHE A CA 1
ATOM 640 C C . PHE A 1 74 ? -3.166 -5.858 -7.008 1.00 91.25 74 PHE A C 1
ATOM 642 O O . PHE A 1 74 ? -2.150 -6.258 -7.572 1.00 91.25 74 PHE A O 1
ATOM 649 N N . ILE A 1 75 ? -4.208 -5.362 -7.677 1.00 91.31 75 ILE A N 1
ATOM 650 C CA . ILE A 1 75 ? -4.257 -5.274 -9.143 1.00 91.31 75 ILE A CA 1
ATOM 651 C C . ILE A 1 75 ? -3.099 -4.418 -9.700 1.00 91.31 75 ILE A C 1
ATOM 653 O O . ILE A 1 75 ? -2.338 -4.928 -10.524 1.00 91.31 75 ILE A O 1
ATOM 657 N N . PRO A 1 76 ? -2.893 -3.154 -9.267 1.00 90.81 76 PRO A N 1
ATOM 658 C CA . PRO A 1 76 ? -1.788 -2.344 -9.767 1.00 90.81 76 PRO A CA 1
ATOM 659 C C . PRO A 1 76 ? -0.416 -2.882 -9.347 1.00 90.81 76 PRO A C 1
ATOM 661 O O . PRO A 1 76 ? 0.527 -2.704 -10.107 1.00 90.81 76 PRO A O 1
ATOM 664 N N . ILE A 1 77 ? -0.286 -3.565 -8.201 1.00 94.12 77 ILE A N 1
ATOM 665 C CA . ILE A 1 77 ? 0.980 -4.210 -7.804 1.00 94.12 77 ILE A CA 1
ATOM 666 C C . ILE A 1 77 ? 1.326 -5.371 -8.748 1.00 94.12 77 ILE A C 1
ATOM 668 O O . ILE A 1 77 ? 2.469 -5.489 -9.184 1.00 94.12 77 ILE A O 1
ATOM 672 N N . TYR A 1 78 ? 0.350 -6.210 -9.098 1.00 93.38 78 TYR A N 1
ATOM 673 C CA . TYR A 1 78 ? 0.566 -7.296 -10.054 1.00 93.38 78 TYR A CA 1
ATOM 674 C C . TYR A 1 78 ? 0.920 -6.760 -11.449 1.00 93.38 78 TYR A C 1
ATOM 676 O O . TYR A 1 78 ? 1.861 -7.237 -12.086 1.00 93.38 78 TYR A O 1
ATOM 684 N N . MET A 1 79 ? 0.209 -5.724 -11.905 1.00 91.12 79 MET A N 1
ATOM 685 C CA . MET A 1 79 ? 0.498 -5.052 -13.178 1.00 91.12 79 MET A CA 1
ATOM 686 C C . MET A 1 79 ? 1.886 -4.402 -13.183 1.00 91.12 79 MET A C 1
ATOM 688 O O . MET A 1 79 ? 2.604 -4.513 -14.169 1.00 91.12 79 MET A O 1
ATOM 692 N N . PHE A 1 80 ? 2.300 -3.789 -12.072 1.00 92.62 80 PHE A N 1
ATOM 693 C CA . PHE A 1 80 ? 3.636 -3.216 -11.923 1.00 92.62 80 PHE A CA 1
ATOM 694 C C . PHE A 1 80 ? 4.729 -4.261 -12.171 1.00 92.62 80 PHE A C 1
ATOM 696 O O . PHE A 1 80 ? 5.579 -4.055 -13.031 1.00 92.62 80 PHE A O 1
ATOM 703 N N . VAL A 1 81 ? 4.694 -5.395 -11.464 1.00 92.44 81 VAL A N 1
ATOM 704 C CA . VAL A 1 81 ? 5.754 -6.417 -11.575 1.00 92.44 81 VAL A CA 1
ATOM 705 C C . VAL A 1 81 ? 5.718 -7.150 -12.919 1.00 92.44 81 VAL A C 1
ATOM 707 O O . VAL A 1 81 ? 6.749 -7.607 -13.392 1.00 92.44 81 VAL A O 1
ATOM 710 N N . SER A 1 82 ? 4.549 -7.276 -13.551 1.00 89.19 82 SER A N 1
ATOM 711 C CA . SER A 1 82 ? 4.441 -7.943 -14.857 1.00 89.19 82 SER A CA 1
ATOM 712 C C . SER A 1 82 ? 4.884 -7.072 -16.034 1.00 89.19 82 SER A C 1
ATOM 714 O O . SER A 1 82 ? 5.385 -7.613 -17.015 1.00 89.19 82 SER A O 1
ATOM 716 N N . LEU A 1 83 ? 4.708 -5.749 -15.951 1.00 88.00 83 LEU A N 1
ATOM 717 C CA . LEU A 1 83 ? 5.011 -4.815 -17.043 1.00 88.00 83 LEU A CA 1
ATOM 718 C C . LEU A 1 83 ? 6.362 -4.106 -16.896 1.00 88.00 83 LEU A C 1
ATOM 720 O O . LEU A 1 83 ? 6.826 -3.491 -17.852 1.00 88.00 83 LEU A O 1
ATOM 724 N N . THR A 1 84 ? 6.978 -4.153 -15.713 1.00 89.50 84 THR A N 1
ATOM 725 C CA . THR A 1 84 ? 8.250 -3.477 -15.432 1.00 89.50 84 THR A CA 1
ATOM 726 C C . THR A 1 84 ? 9.288 -4.460 -14.911 1.00 89.50 84 THR A C 1
ATOM 728 O O . THR A 1 84 ? 8.961 -5.454 -14.267 1.00 89.50 84 THR A O 1
ATOM 731 N N . TYR A 1 85 ? 10.559 -4.168 -15.170 1.00 89.00 85 TYR A N 1
ATOM 732 C CA . TYR A 1 85 ? 11.688 -4.915 -14.613 1.00 89.00 85 TYR A CA 1
ATOM 733 C C . TYR A 1 85 ? 12.275 -4.156 -13.416 1.00 89.00 85 TYR A C 1
ATOM 735 O O . TYR A 1 85 ? 12.394 -2.933 -13.445 1.00 89.00 85 TYR A O 1
ATOM 743 N N . ILE A 1 86 ? 12.622 -4.864 -12.340 1.00 90.25 86 ILE A N 1
ATOM 744 C CA . ILE A 1 86 ? 13.186 -4.259 -11.128 1.00 90.25 86 ILE A CA 1
ATOM 745 C C . ILE A 1 86 ? 14.721 -4.291 -11.190 1.00 90.25 86 ILE A C 1
ATOM 747 O O . ILE A 1 86 ? 15.349 -5.259 -10.764 1.00 90.25 86 ILE A O 1
ATOM 751 N N . ASN A 1 87 ? 15.336 -3.212 -11.684 1.00 89.88 87 ASN A N 1
ATOM 752 C CA . ASN A 1 87 ? 16.786 -2.989 -11.618 1.00 89.88 87 ASN A CA 1
ATOM 753 C C . ASN A 1 87 ? 17.210 -2.579 -10.200 1.00 89.88 87 ASN A C 1
ATOM 755 O O . ASN A 1 87 ? 16.391 -2.145 -9.382 1.00 89.88 87 ASN A O 1
ATOM 759 N N . LEU A 1 88 ? 18.523 -2.555 -9.956 1.00 88.31 88 LEU A N 1
ATOM 760 C CA . LEU A 1 88 ? 19.106 -2.064 -8.704 1.00 88.31 88 LEU A CA 1
ATOM 761 C C . LEU A 1 88 ? 18.611 -0.658 -8.319 1.00 88.31 88 LEU A C 1
ATOM 763 O O . LEU A 1 88 ? 18.295 -0.417 -7.161 1.00 88.31 88 LEU A O 1
ATOM 767 N N . TRP A 1 89 ? 18.498 0.251 -9.289 1.00 89.38 89 TRP A N 1
ATOM 768 C CA . TRP A 1 89 ? 18.028 1.623 -9.067 1.00 89.38 89 TRP A CA 1
ATOM 769 C C . TRP A 1 89 ? 16.575 1.682 -8.583 1.00 89.38 89 TRP A C 1
ATOM 771 O O . TRP A 1 89 ? 16.244 2.426 -7.664 1.00 89.38 89 TRP A O 1
ATOM 781 N N . SER A 1 90 ? 15.698 0.862 -9.164 1.00 91.31 90 SER A N 1
ATOM 782 C CA . SER A 1 90 ? 14.306 0.772 -8.712 1.00 91.31 90 SER A CA 1
ATOM 783 C C . SER A 1 90 ? 14.200 0.138 -7.322 1.00 91.31 90 SER A C 1
ATOM 785 O O . SER A 1 90 ? 13.405 0.583 -6.493 1.00 91.31 90 SER A O 1
ATOM 787 N N . LEU A 1 91 ? 15.056 -0.847 -7.027 1.00 91.31 91 LEU A N 1
ATOM 788 C CA . LEU A 1 91 ? 15.123 -1.495 -5.723 1.00 91.31 91 LEU A CA 1
ATOM 789 C C . LEU A 1 91 ? 15.574 -0.513 -4.634 1.00 91.31 91 LEU A C 1
ATOM 791 O O . LEU A 1 91 ? 14.927 -0.417 -3.590 1.00 91.31 91 LEU A O 1
ATOM 795 N N . THR A 1 92 ? 16.650 0.243 -4.873 1.00 91.00 92 THR A N 1
ATOM 796 C CA . THR A 1 92 ? 17.132 1.252 -3.919 1.00 91.00 92 THR A CA 1
ATOM 797 C C . THR A 1 92 ? 16.089 2.340 -3.707 1.00 91.00 92 THR A C 1
ATOM 799 O O . THR A 1 92 ? 15.827 2.709 -2.562 1.00 91.00 92 THR A O 1
ATOM 802 N N . TYR A 1 93 ? 15.424 2.787 -4.774 1.00 93.00 93 TYR A N 1
ATOM 803 C CA . TYR A 1 93 ? 14.326 3.741 -4.677 1.00 93.00 93 TYR A CA 1
ATOM 804 C C . TYR A 1 93 ? 13.183 3.224 -3.796 1.00 93.00 93 TYR A C 1
ATOM 806 O O . TYR A 1 93 ? 12.780 3.909 -2.856 1.00 93.00 93 TYR A O 1
ATOM 814 N N . LEU A 1 94 ? 12.692 2.004 -4.039 1.00 93.69 94 LEU A N 1
ATOM 815 C CA . LEU A 1 94 ? 11.618 1.395 -3.247 1.00 93.69 94 LEU A CA 1
ATOM 816 C C . LEU A 1 94 ? 11.987 1.304 -1.763 1.00 93.69 94 LEU A C 1
ATOM 818 O O . LEU A 1 94 ? 11.177 1.636 -0.896 1.00 93.69 94 LEU A O 1
ATOM 822 N N . VAL A 1 95 ? 13.215 0.900 -1.456 1.00 92.94 95 VAL A N 1
ATOM 823 C CA . VAL A 1 95 ? 13.679 0.732 -0.075 1.00 92.94 95 VAL A CA 1
ATOM 824 C C . VAL A 1 95 ? 13.847 2.080 0.635 1.00 92.94 95 VAL A C 1
ATOM 826 O O . VAL A 1 95 ? 13.384 2.235 1.768 1.00 92.94 95 VAL A O 1
ATOM 829 N N . MET A 1 96 ? 14.402 3.087 -0.045 1.00 93.44 96 MET A N 1
ATOM 830 C CA . MET A 1 96 ? 14.483 4.453 0.486 1.00 93.44 96 MET A CA 1
ATOM 831 C C . MET A 1 96 ? 13.095 5.068 0.674 1.00 93.44 96 MET A C 1
ATOM 833 O O . MET A 1 96 ? 12.824 5.673 1.709 1.00 93.44 96 MET A O 1
ATOM 837 N N . SER A 1 97 ? 12.183 4.854 -0.279 1.00 94.06 97 SER A N 1
ATOM 838 C CA . SER A 1 97 ? 10.790 5.298 -0.174 1.00 94.06 97 SER A CA 1
ATOM 839 C C . SER A 1 97 ? 10.146 4.763 1.110 1.00 94.06 97 SER A C 1
ATOM 841 O O . SER A 1 97 ? 9.504 5.511 1.848 1.00 94.06 97 SER A O 1
ATOM 843 N N . ASN A 1 98 ? 10.406 3.492 1.434 1.00 93.75 98 ASN A N 1
ATOM 844 C CA . ASN A 1 98 ? 9.846 2.827 2.598 1.00 93.75 98 ASN A CA 1
ATOM 845 C C . ASN A 1 98 ? 10.403 3.374 3.920 1.00 93.75 98 ASN A C 1
ATOM 847 O O . ASN A 1 98 ? 9.647 3.559 4.876 1.00 93.75 98 ASN A O 1
ATOM 851 N N . LEU A 1 99 ? 11.704 3.691 3.965 1.00 94.62 99 LEU A N 1
ATOM 852 C CA . LEU A 1 99 ? 12.301 4.420 5.088 1.00 94.62 99 LEU A CA 1
ATOM 853 C C . LEU A 1 99 ? 11.618 5.772 5.301 1.00 94.62 99 LEU A C 1
ATOM 855 O O . LEU A 1 99 ? 11.220 6.084 6.424 1.00 94.62 99 LEU A O 1
ATOM 859 N N . PHE A 1 100 ? 11.463 6.567 4.237 1.00 94.50 100 PHE A N 1
ATOM 860 C CA . PHE A 1 100 ? 10.829 7.884 4.335 1.00 94.50 100 PHE A CA 1
ATOM 861 C C . PHE A 1 100 ? 9.404 7.784 4.865 1.00 94.50 100 PHE A C 1
ATOM 863 O O . PHE A 1 100 ? 9.023 8.566 5.734 1.00 94.50 100 PHE A O 1
ATOM 870 N N . ILE A 1 101 ? 8.632 6.804 4.390 1.00 94.81 101 ILE A N 1
ATOM 871 C CA . ILE A 1 101 ? 7.274 6.562 4.880 1.00 94.81 101 ILE A CA 1
ATOM 872 C C . ILE A 1 101 ? 7.299 6.225 6.370 1.00 94.81 101 ILE A C 1
ATOM 874 O O . ILE A 1 101 ? 6.541 6.837 7.120 1.00 94.81 101 ILE A O 1
ATOM 878 N N . ALA A 1 102 ? 8.183 5.323 6.811 1.00 93.25 102 ALA A N 1
ATOM 879 C CA . ALA A 1 102 ? 8.308 4.965 8.223 1.00 93.25 102 ALA A CA 1
ATOM 880 C C . ALA A 1 102 ? 8.568 6.205 9.096 1.00 93.25 102 ALA A C 1
ATOM 882 O O . ALA A 1 102 ? 7.814 6.438 10.039 1.00 93.25 102 ALA A O 1
ATOM 883 N N . PHE A 1 103 ? 9.527 7.061 8.725 1.00 92.69 103 PHE A N 1
ATOM 884 C CA . PHE A 1 103 ? 9.787 8.327 9.428 1.00 92.69 103 PHE A CA 1
ATOM 885 C C . PHE A 1 103 ? 8.613 9.308 9.371 1.00 92.69 103 PHE A C 1
ATOM 887 O O . PHE A 1 103 ? 8.322 10.002 10.348 1.00 92.69 103 PHE A O 1
ATOM 894 N N . TYR A 1 104 ? 7.933 9.386 8.228 1.00 91.88 104 TYR A N 1
ATOM 895 C CA . TYR A 1 104 ? 6.795 10.279 8.045 1.00 91.88 104 TYR A CA 1
ATOM 896 C C . TYR A 1 104 ? 5.625 9.901 8.961 1.00 91.88 104 TYR A C 1
ATOM 898 O O . TYR A 1 104 ? 4.935 10.785 9.473 1.00 91.88 104 TYR A O 1
ATOM 906 N N . THR A 1 105 ? 5.432 8.606 9.232 1.00 91.06 105 THR A N 1
ATOM 907 C CA . THR A 1 105 ? 4.330 8.131 10.082 1.00 91.06 105 THR A CA 1
ATOM 908 C C . THR A 1 105 ? 4.393 8.654 11.517 1.00 91.06 105 THR A C 1
ATOM 910 O O . THR A 1 105 ? 3.335 8.912 12.091 1.00 91.06 105 THR A O 1
ATOM 913 N N . ASN A 1 106 ? 5.591 8.909 12.062 1.00 83.62 106 ASN A N 1
ATOM 914 C CA . ASN A 1 106 ? 5.788 9.417 13.428 1.00 83.62 106 ASN A CA 1
ATOM 915 C C . ASN A 1 106 ? 5.069 10.754 13.667 1.00 83.62 106 ASN A C 1
ATOM 917 O O . ASN A 1 106 ? 4.759 11.097 14.805 1.00 83.62 106 ASN A O 1
ATOM 921 N N . LYS A 1 107 ? 4.824 11.529 12.601 1.00 83.69 107 LYS A N 1
ATOM 922 C CA . LYS A 1 107 ? 4.189 12.852 12.683 1.00 83.69 107 LYS A CA 1
ATOM 923 C C . LYS A 1 107 ? 2.675 12.784 12.889 1.00 83.69 107 LYS A C 1
ATOM 925 O O . LYS A 1 107 ? 2.068 13.800 13.225 1.00 83.69 107 LYS A O 1
ATOM 930 N N . PHE A 1 108 ? 2.044 11.635 12.653 1.00 74.69 108 PHE A N 1
ATOM 931 C CA . PHE A 1 108 ? 0.591 11.520 12.709 1.00 74.69 108 PHE A CA 1
ATOM 932 C C . PHE A 1 108 ? 0.103 10.863 13.990 1.00 74.69 108 PHE A C 1
ATOM 934 O O . PHE A 1 108 ? 0.554 9.791 14.375 1.00 74.69 108 PHE A O 1
ATOM 941 N N . TYR A 1 109 ? -0.924 11.467 14.582 1.00 72.69 109 TYR A N 1
ATOM 942 C CA . TYR A 1 109 ? -1.576 10.933 15.774 1.00 72.69 109 TYR A CA 1
ATOM 943 C C . TYR A 1 109 ? -2.847 10.125 15.459 1.00 72.69 109 TYR A C 1
ATOM 945 O O . TYR A 1 109 ? -3.218 9.239 16.217 1.00 72.69 109 TYR A O 1
ATOM 953 N N . SER A 1 110 ? -3.538 10.372 14.342 1.00 85.44 110 SER A N 1
ATOM 954 C CA . SER A 1 110 ? -4.793 9.669 14.025 1.00 85.44 110 SER A CA 1
ATOM 955 C C . SER A 1 110 ? -4.566 8.230 13.540 1.00 85.44 110 SER A C 1
ATOM 957 O O . SER A 1 110 ? -3.751 8.014 12.638 1.00 85.44 110 SER A O 1
ATOM 959 N N . LEU A 1 111 ? -5.382 7.281 14.022 1.00 88.06 111 LEU A N 1
ATOM 960 C CA . LEU A 1 111 ? -5.361 5.876 13.585 1.00 88.06 111 LEU A CA 1
ATOM 961 C C . LEU A 1 111 ? -5.468 5.718 12.066 1.00 88.06 111 LEU A C 1
ATOM 963 O O . LEU A 1 111 ? -4.692 4.975 11.473 1.00 88.06 111 LEU A O 1
ATOM 967 N N . LYS A 1 112 ? -6.404 6.426 11.422 1.00 90.25 112 LYS A N 1
ATOM 968 C CA . LYS A 1 112 ? -6.637 6.292 9.977 1.00 90.25 112 LYS A CA 1
ATOM 969 C C . LYS A 1 112 ? -5.406 6.671 9.146 1.00 90.25 112 LYS A C 1
ATOM 971 O O . LYS A 1 112 ? -5.079 5.956 8.204 1.00 90.25 112 LYS A O 1
ATOM 976 N N . LYS A 1 113 ? -4.682 7.736 9.521 1.00 90.44 113 LYS A N 1
ATOM 977 C CA . LYS A 1 113 ? -3.433 8.138 8.840 1.00 90.44 113 LYS A CA 1
ATOM 978 C C . LYS A 1 113 ? -2.318 7.125 9.050 1.00 90.44 113 LYS A C 1
ATOM 980 O O . LYS A 1 113 ? -1.633 6.789 8.091 1.00 90.44 113 LYS A O 1
ATOM 985 N N . LEU A 1 114 ? -2.169 6.587 10.263 1.00 92.12 114 LEU A N 1
ATOM 986 C CA . LEU A 1 114 ? -1.201 5.518 10.506 1.00 92.12 114 LEU A CA 1
ATOM 987 C C . LEU A 1 114 ? -1.546 4.266 9.683 1.00 92.12 114 LEU A C 1
ATOM 989 O O . LEU A 1 114 ? -0.655 3.688 9.062 1.00 92.12 114 LEU A O 1
ATOM 993 N N . LEU A 1 115 ? -2.825 3.886 9.595 1.00 92.12 115 LEU A N 1
ATOM 994 C CA . LEU A 1 115 ? -3.244 2.771 8.747 1.00 92.12 115 LEU A CA 1
ATOM 995 C C . LEU A 1 115 ? -2.969 3.058 7.266 1.00 92.12 115 LEU A C 1
ATOM 997 O O . LEU A 1 115 ? -2.459 2.177 6.577 1.00 92.12 115 LEU A O 1
ATOM 1001 N N . ALA A 1 116 ? -3.194 4.281 6.787 1.00 92.69 116 ALA A N 1
ATOM 1002 C CA . ALA A 1 116 ? -2.819 4.667 5.429 1.00 92.69 116 ALA A CA 1
ATOM 1003 C C . ALA A 1 116 ? -1.320 4.456 5.195 1.00 92.69 116 ALA A C 1
ATOM 1005 O O . ALA A 1 116 ? -0.935 3.685 4.316 1.00 92.69 116 ALA A O 1
ATOM 1006 N N . CYS A 1 117 ? -0.470 5.034 6.043 1.00 93.62 117 CYS A N 1
ATOM 1007 C CA . CYS A 1 117 ? 0.971 4.882 5.905 1.00 93.62 117 CYS A CA 1
ATOM 1008 C C . CYS A 1 117 ? 1.434 3.427 6.032 1.00 93.62 117 CYS A C 1
ATOM 1010 O O . CYS A 1 117 ? 2.317 3.010 5.290 1.00 93.62 117 CYS A O 1
ATOM 1012 N N . SER A 1 118 ? 0.810 2.626 6.900 1.00 92.19 118 SER A N 1
ATOM 1013 C CA . SER A 1 118 ? 1.117 1.197 7.010 1.00 92.19 118 SER A CA 1
ATOM 1014 C C . SER A 1 118 ? 0.835 0.420 5.734 1.00 92.19 118 SER A C 1
ATOM 1016 O O . SER A 1 118 ? 1.608 -0.454 5.350 1.00 92.19 118 SER A O 1
ATOM 1018 N N . THR A 1 119 ? -0.266 0.743 5.054 1.00 92.75 119 THR A N 1
ATOM 1019 C CA . THR A 1 119 ? -0.615 0.071 3.805 1.00 92.75 119 THR A CA 1
ATOM 1020 C C . THR A 1 119 ? 0.393 0.446 2.723 1.00 92.75 119 THR A C 1
ATOM 1022 O O . THR A 1 119 ? 0.763 -0.413 1.924 1.00 92.75 119 THR A O 1
ATOM 1025 N N . ILE A 1 120 ? 0.873 1.699 2.703 1.00 94.12 120 ILE A N 1
ATOM 1026 C CA . ILE A 1 120 ? 1.942 2.160 1.803 1.00 94.12 120 ILE A CA 1
ATOM 1027 C C . ILE A 1 120 ? 3.263 1.454 2.139 1.00 94.12 120 ILE A C 1
ATOM 1029 O O . ILE A 1 120 ? 3.950 0.971 1.240 1.00 94.12 120 ILE A O 1
ATOM 1033 N N . PHE A 1 121 ? 3.574 1.304 3.422 1.00 93.88 121 PHE A N 1
ATOM 1034 C CA . PHE A 1 121 ? 4.759 0.586 3.875 1.00 93.88 121 PHE A CA 1
ATOM 1035 C C . PHE A 1 121 ? 4.744 -0.883 3.410 1.00 93.88 121 PHE A C 1
ATOM 1037 O O . PHE A 1 121 ? 5.700 -1.393 2.826 1.00 93.88 121 PHE A O 1
ATOM 1044 N N . ASN A 1 122 ? 3.604 -1.562 3.564 1.00 91.88 122 ASN A N 1
ATOM 1045 C CA . ASN A 1 122 ? 3.453 -2.955 3.144 1.00 91.88 122 ASN A CA 1
ATOM 1046 C C . ASN A 1 122 ? 3.456 -3.148 1.616 1.00 91.88 122 ASN A C 1
ATOM 1048 O O . ASN A 1 122 ? 3.790 -4.242 1.160 1.00 91.88 122 ASN A O 1
ATOM 1052 N N . SER A 1 123 ? 3.163 -2.117 0.803 1.00 93.19 123 SER A N 1
ATOM 1053 C CA . SER A 1 123 ? 3.269 -2.251 -0.663 1.00 93.19 123 SER A CA 1
ATOM 1054 C C . SER A 1 123 ? 4.671 -2.565 -1.154 1.00 93.19 123 SER A C 1
ATOM 1056 O O . SER A 1 123 ? 4.792 -3.287 -2.140 1.00 93.19 123 SER A O 1
ATOM 1058 N N . MET A 1 124 ? 5.716 -2.086 -0.476 1.00 93.06 124 MET A N 1
ATOM 1059 C CA . MET A 1 124 ? 7.082 -2.435 -0.858 1.00 93.06 124 MET A CA 1
ATOM 1060 C C . MET A 1 124 ? 7.309 -3.948 -0.714 1.00 93.06 124 MET A C 1
ATOM 1062 O O . MET A 1 124 ? 7.763 -4.588 -1.658 1.00 93.06 124 MET A O 1
ATOM 1066 N N . TYR A 1 125 ? 6.892 -4.546 0.407 1.00 90.88 125 TYR A N 1
ATOM 1067 C CA . TYR A 1 125 ? 7.006 -5.993 0.607 1.00 90.88 125 TYR A CA 1
ATOM 1068 C C . TYR A 1 125 ? 6.200 -6.798 -0.407 1.00 90.88 125 TYR A C 1
ATOM 1070 O O . TYR A 1 125 ? 6.694 -7.812 -0.891 1.00 90.88 125 TYR A O 1
ATOM 1078 N N . PHE A 1 126 ? 4.993 -6.343 -0.759 1.00 92.31 126 PHE A N 1
ATOM 1079 C CA . PHE A 1 126 ? 4.195 -6.977 -1.808 1.00 92.31 126 PHE A CA 1
ATOM 1080 C C . PHE A 1 126 ? 4.919 -6.974 -3.158 1.00 92.31 126 PHE A C 1
ATOM 1082 O O . PHE A 1 126 ? 4.980 -8.015 -3.805 1.00 92.31 126 PHE A O 1
ATOM 1089 N N . ILE A 1 127 ? 5.503 -5.840 -3.554 1.00 93.69 127 ILE A N 1
ATOM 1090 C CA . ILE A 1 127 ? 6.259 -5.718 -4.807 1.00 93.69 127 ILE A CA 1
ATOM 1091 C C . ILE A 1 127 ? 7.486 -6.641 -4.799 1.00 93.69 127 ILE A C 1
ATOM 1093 O O . ILE A 1 127 ? 7.697 -7.384 -5.758 1.00 93.69 127 ILE A O 1
ATOM 1097 N N . LEU A 1 128 ? 8.267 -6.639 -3.713 1.00 91.44 128 LEU A N 1
ATOM 1098 C CA . LEU A 1 128 ? 9.458 -7.486 -3.603 1.00 91.44 128 LEU A CA 1
ATOM 1099 C C . LEU A 1 128 ? 9.105 -8.976 -3.616 1.00 91.44 128 LEU A C 1
ATOM 1101 O O . LEU A 1 128 ? 9.721 -9.733 -4.358 1.00 91.44 128 LEU A O 1
ATOM 1105 N N . LEU A 1 129 ? 8.096 -9.398 -2.849 1.00 90.94 129 LEU A N 1
ATOM 1106 C CA . LEU A 1 129 ? 7.648 -10.794 -2.827 1.00 90.94 129 LEU A CA 1
ATOM 1107 C C . LEU A 1 129 ? 7.232 -11.279 -4.203 1.00 90.94 129 LEU A C 1
ATOM 1109 O O . LEU A 1 129 ? 7.642 -12.356 -4.612 1.00 90.94 129 LEU A O 1
ATOM 1113 N N . LEU A 1 130 ? 6.418 -10.496 -4.907 1.00 92.69 130 LEU A N 1
ATOM 1114 C CA . LEU A 1 130 ? 5.883 -10.892 -6.205 1.00 92.69 130 LEU A CA 1
ATOM 1115 C C . LEU A 1 130 ? 7.006 -11.028 -7.243 1.00 92.69 130 LEU A C 1
ATOM 1117 O O . LEU A 1 130 ? 6.954 -11.939 -8.068 1.00 92.69 130 LEU A O 1
ATOM 1121 N N . ASN A 1 131 ? 8.040 -10.183 -7.154 1.00 90.88 131 ASN A N 1
ATOM 1122 C CA . ASN A 1 131 ? 9.227 -10.279 -8.004 1.00 90.88 131 ASN A CA 1
ATOM 1123 C C . ASN A 1 131 ? 10.084 -11.520 -7.697 1.00 90.88 131 ASN A C 1
ATOM 1125 O O . ASN A 1 131 ? 10.606 -12.146 -8.612 1.00 90.88 131 ASN A O 1
ATOM 1129 N N . LEU A 1 132 ? 10.225 -11.890 -6.421 1.00 89.19 132 LEU A N 1
ATOM 1130 C CA . LEU A 1 132 ? 11.039 -13.041 -6.016 1.00 89.19 132 LEU A CA 1
ATOM 1131 C C . LEU A 1 132 ? 10.312 -14.376 -6.195 1.00 89.19 132 LEU A C 1
ATOM 1133 O O . LEU A 1 132 ? 10.858 -15.322 -6.756 1.00 89.19 132 LEU A O 1
ATOM 1137 N N . ASN A 1 133 ? 9.094 -14.477 -5.663 1.00 89.31 133 ASN A N 1
ATOM 1138 C CA . ASN A 1 133 ? 8.310 -15.699 -5.660 1.00 89.31 133 ASN A CA 1
ATOM 1139 C C . ASN A 1 133 ? 6.799 -15.417 -5.570 1.00 89.31 133 ASN A C 1
ATOM 1141 O O . ASN A 1 133 ? 6.262 -14.992 -4.541 1.00 89.31 133 ASN A O 1
ATOM 1145 N N . LYS A 1 134 ? 6.081 -15.771 -6.640 1.00 90.19 134 LYS A N 1
ATOM 1146 C CA . LYS A 1 134 ? 4.625 -15.606 -6.753 1.00 90.19 134 LYS A CA 1
ATOM 1147 C C . LYS A 1 134 ? 3.841 -16.401 -5.701 1.00 90.19 134 LYS A C 1
ATOM 1149 O O . LYS A 1 134 ? 2.794 -15.929 -5.262 1.00 90.19 134 LYS A O 1
ATOM 1154 N N . THR A 1 135 ? 4.315 -17.574 -5.270 1.00 89.81 135 THR A N 1
ATOM 1155 C CA . THR A 1 135 ? 3.586 -18.384 -4.272 1.00 89.81 135 THR A CA 1
ATOM 1156 C C . THR A 1 135 ? 3.647 -17.741 -2.890 1.00 89.81 135 THR A C 1
ATOM 1158 O O . THR A 1 135 ? 2.618 -17.582 -2.233 1.00 89.81 135 THR A O 1
ATOM 1161 N N . ALA A 1 136 ? 4.830 -17.271 -2.489 1.00 88.50 136 ALA A N 1
ATOM 1162 C CA . ALA A 1 136 ? 5.023 -16.540 -1.241 1.00 88.50 136 ALA A CA 1
ATOM 1163 C C . ALA A 1 136 ? 4.213 -15.232 -1.213 1.00 88.50 136 ALA A C 1
ATOM 1165 O O . ALA A 1 136 ? 3.650 -14.874 -0.178 1.00 88.50 136 ALA A O 1
ATOM 1166 N N . PHE A 1 137 ? 4.084 -14.556 -2.358 1.00 90.69 137 PHE A N 1
ATOM 1167 C CA . PHE A 1 137 ? 3.216 -13.388 -2.501 1.00 90.69 137 PHE A CA 1
ATOM 1168 C C . PHE A 1 137 ? 1.737 -13.698 -2.218 1.00 90.69 137 PHE A C 1
ATOM 1170 O O . PHE A 1 137 ? 1.105 -12.976 -1.447 1.00 90.69 137 PHE A O 1
ATOM 1177 N N . ILE A 1 138 ? 1.187 -14.776 -2.789 1.00 91.06 138 ILE A N 1
ATOM 1178 C CA . ILE A 1 138 ? -0.218 -15.165 -2.569 1.00 91.06 138 ILE A CA 1
ATOM 1179 C C . ILE A 1 138 ? -0.469 -15.470 -1.088 1.00 91.06 138 ILE A C 1
ATOM 1181 O O . ILE A 1 138 ? -1.439 -14.973 -0.513 1.00 91.06 138 ILE A O 1
ATOM 1185 N N . ILE A 1 139 ? 0.436 -16.221 -0.450 1.00 89.25 139 ILE A N 1
ATOM 1186 C CA . ILE A 1 139 ? 0.358 -16.523 0.987 1.00 89.25 139 ILE A CA 1
ATOM 1187 C C . ILE A 1 139 ? 0.353 -15.222 1.804 1.00 89.25 139 ILE A C 1
ATOM 1189 O O . ILE A 1 139 ? -0.478 -15.053 2.701 1.00 89.25 139 ILE A O 1
ATOM 1193 N N . PHE A 1 140 ? 1.218 -14.262 1.457 1.00 88.44 140 PHE A N 1
ATOM 1194 C CA . PHE A 1 140 ? 1.282 -12.981 2.158 1.00 88.44 140 PHE A CA 1
ATOM 1195 C C . PHE A 1 140 ? 0.002 -12.157 2.018 1.00 88.44 140 PHE A C 1
ATOM 1197 O O . PHE A 1 140 ? -0.461 -11.586 3.007 1.00 88.44 140 PHE A O 1
ATOM 1204 N N . ILE A 1 141 ? -0.598 -12.117 0.824 1.00 90.19 141 ILE A N 1
ATOM 1205 C CA . ILE A 1 141 ? -1.877 -11.430 0.612 1.00 90.19 141 ILE A CA 1
ATOM 1206 C C . ILE A 1 141 ? -2.964 -12.028 1.495 1.00 90.19 141 ILE A C 1
ATOM 1208 O O . ILE A 1 141 ? -3.677 -11.276 2.155 1.00 90.19 141 ILE A O 1
ATOM 1212 N N . ILE A 1 142 ? -3.097 -13.355 1.519 1.00 89.88 142 ILE A N 1
ATOM 1213 C CA . ILE A 1 142 ? -4.158 -14.025 2.282 1.00 89.88 142 ILE A CA 1
ATOM 1214 C C . ILE A 1 142 ? -4.037 -13.662 3.764 1.00 89.88 142 ILE A C 1
ATOM 1216 O O . ILE A 1 142 ? -5.003 -13.202 4.376 1.00 89.88 142 ILE A O 1
ATOM 1220 N N . ILE A 1 143 ? -2.832 -13.776 4.324 1.00 88.75 143 ILE A N 1
ATOM 1221 C CA . ILE A 1 143 ? -2.586 -13.473 5.737 1.00 88.75 143 ILE A CA 1
ATOM 1222 C C . ILE A 1 143 ? -2.800 -11.981 6.022 1.00 88.75 143 ILE A C 1
ATOM 1224 O O . ILE A 1 143 ? -3.386 -11.625 7.048 1.00 88.75 143 ILE A O 1
ATOM 1228 N N . TYR A 1 144 ? -2.378 -11.096 5.116 1.00 89.69 144 TYR A N 1
ATOM 1229 C CA . TYR A 1 144 ? -2.613 -9.660 5.251 1.00 89.69 144 TYR A CA 1
ATOM 1230 C C . TYR A 1 144 ? -4.107 -9.317 5.235 1.00 89.69 144 TYR A C 1
ATOM 1232 O O . TYR A 1 144 ?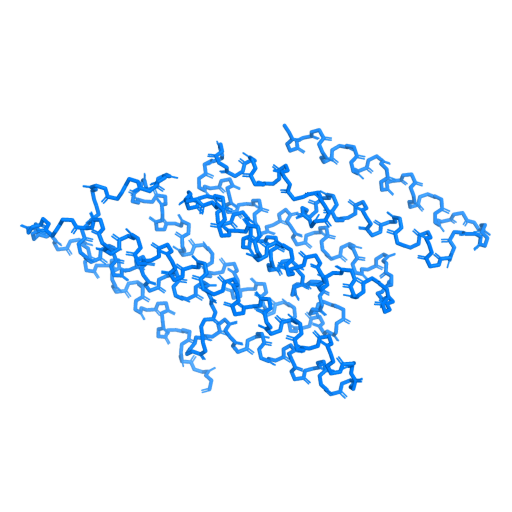 -4.570 -8.598 6.119 1.00 89.69 144 TYR A O 1
ATOM 1240 N N . VAL A 1 145 ? -4.873 -9.845 4.274 1.00 91.12 145 VAL A N 1
ATOM 1241 C CA . VAL A 1 145 ? -6.311 -9.568 4.126 1.00 91.12 145 VAL A CA 1
ATOM 1242 C C . VAL A 1 145 ? -7.083 -10.040 5.354 1.00 91.12 145 VAL A C 1
ATOM 1244 O O . VAL A 1 145 ? -7.915 -9.285 5.855 1.00 91.12 145 VAL A O 1
ATOM 1247 N N . ILE A 1 146 ? -6.783 -11.234 5.879 1.00 89.44 146 ILE A N 1
ATOM 1248 C CA . ILE A 1 146 ? -7.443 -11.760 7.084 1.00 89.44 146 ILE A CA 1
ATOM 1249 C C . ILE A 1 146 ? -7.154 -10.855 8.288 1.00 89.44 146 ILE A C 1
ATOM 1251 O O . ILE A 1 146 ? -8.087 -10.392 8.945 1.00 89.44 146 ILE A O 1
ATOM 1255 N N . ASN A 1 147 ? -5.882 -10.541 8.552 1.00 88.19 147 ASN A N 1
ATOM 1256 C CA . ASN A 1 147 ? -5.508 -9.685 9.682 1.00 88.19 147 ASN A CA 1
ATOM 1257 C C . ASN A 1 147 ? -6.112 -8.282 9.570 1.00 88.19 147 ASN A C 1
ATOM 1259 O O . ASN A 1 147 ? -6.632 -7.737 10.546 1.00 88.19 147 ASN A O 1
ATOM 1263 N N . TYR A 1 148 ? -6.089 -7.706 8.369 1.00 89.88 148 TYR A N 1
ATOM 1264 C CA . TYR A 1 148 ? -6.629 -6.375 8.135 1.00 89.88 148 TYR A CA 1
ATOM 1265 C C . TYR A 1 148 ? -8.157 -6.339 8.239 1.00 89.88 148 TYR A C 1
ATOM 1267 O O . TYR A 1 148 ? -8.715 -5.393 8.796 1.00 89.88 148 TYR A O 1
ATOM 1275 N N . TYR A 1 149 ? -8.844 -7.385 7.773 1.00 90.62 149 TYR A N 1
ATOM 1276 C CA . TYR A 1 149 ? -10.289 -7.528 7.934 1.00 90.62 149 TYR A CA 1
ATOM 1277 C C . TYR A 1 149 ? -10.689 -7.617 9.410 1.00 90.62 149 TYR A C 1
ATOM 1279 O O . TYR A 1 149 ? -11.614 -6.924 9.844 1.00 90.62 149 TYR A O 1
ATOM 1287 N N . MET A 1 150 ? -9.973 -8.418 10.204 1.00 88.94 150 MET A N 1
ATOM 1288 C CA . MET A 1 150 ? -10.222 -8.534 11.645 1.00 88.94 150 MET A CA 1
ATOM 1289 C C . MET A 1 150 ? -10.033 -7.186 12.353 1.00 88.94 150 MET A C 1
ATOM 1291 O O . MET A 1 150 ? -10.898 -6.771 13.124 1.00 88.94 150 MET A O 1
ATOM 1295 N N . LEU A 1 151 ? -8.969 -6.450 12.020 1.00 89.38 151 LEU A N 1
ATOM 1296 C CA . LEU A 1 151 ? -8.717 -5.123 12.583 1.00 89.38 151 LEU A CA 1
ATOM 1297 C C . LEU A 1 151 ? -9.811 -4.109 12.207 1.00 89.38 151 LEU A C 1
ATOM 1299 O O . LEU A 1 151 ? -10.352 -3.422 13.074 1.00 89.38 151 LEU A O 1
ATOM 1303 N N . ILE A 1 152 ? -10.163 -4.010 10.923 1.00 90.31 152 ILE A N 1
ATOM 1304 C CA . ILE A 1 152 ? -11.152 -3.027 10.462 1.00 90.31 152 ILE A CA 1
ATOM 1305 C C . ILE A 1 152 ? -12.553 -3.359 10.951 1.00 90.31 152 ILE A C 1
ATOM 1307 O O . ILE A 1 152 ? -13.297 -2.455 11.329 1.00 90.31 152 ILE A O 1
ATOM 1311 N N . SER A 1 153 ? -12.938 -4.632 10.941 1.00 86.69 153 SER A N 1
ATOM 1312 C CA . SER A 1 153 ? -14.254 -5.034 11.435 1.00 86.69 153 SER A CA 1
ATOM 1313 C C . SER A 1 153 ? -14.411 -4.708 12.921 1.00 86.69 153 SER A C 1
ATOM 1315 O O . SER A 1 153 ? -15.473 -4.224 13.319 1.00 86.69 153 SER A O 1
ATOM 1317 N N . PHE A 1 154 ? -13.350 -4.873 13.716 1.00 86.38 154 PHE A N 1
ATOM 1318 C CA . PHE A 1 154 ? -13.319 -4.439 15.109 1.00 86.38 154 PHE A CA 1
ATOM 1319 C C . PHE A 1 154 ? -13.458 -2.912 15.247 1.00 86.38 154 PHE A C 1
ATOM 1321 O O . PHE A 1 154 ? -14.319 -2.434 15.990 1.00 86.38 154 PHE A O 1
ATOM 1328 N N . LEU A 1 155 ? -12.674 -2.136 14.489 1.00 85.81 155 LEU A N 1
ATOM 1329 C CA . LEU A 1 155 ? -12.718 -0.665 14.510 1.00 85.81 155 LEU A CA 1
ATOM 1330 C C . LEU A 1 155 ? -14.083 -0.109 14.081 1.00 85.81 155 LEU A C 1
ATOM 1332 O O . LEU A 1 155 ? -14.588 0.848 14.667 1.00 85.81 155 LEU A O 1
ATOM 1336 N N . ASN A 1 156 ? -14.714 -0.743 13.094 1.00 86.12 156 ASN A N 1
ATOM 1337 C CA . ASN A 1 156 ? -16.033 -0.348 12.617 1.00 86.12 156 ASN A CA 1
ATOM 1338 C C . ASN A 1 156 ? -17.136 -0.641 13.643 1.00 86.12 156 ASN A C 1
ATOM 1340 O O . ASN A 1 156 ? -18.062 0.147 13.773 1.00 86.12 156 ASN A O 1
ATOM 1344 N N . LYS A 1 157 ? -17.050 -1.758 14.379 1.00 80.62 157 LYS A N 1
ATOM 1345 C CA . LYS A 1 157 ? -18.031 -2.103 15.425 1.00 80.62 157 LYS A CA 1
ATOM 1346 C C . LYS A 1 157 ? -17.902 -1.222 16.666 1.00 80.62 157 LYS A C 1
ATOM 1348 O O . LYS A 1 157 ? -18.908 -0.870 17.266 1.00 80.62 157 LYS A O 1
ATOM 1353 N N . SER A 1 158 ? -16.676 -0.860 17.029 1.00 73.12 158 SER A N 1
ATOM 1354 C CA . SER A 1 158 ? -16.383 0.005 18.180 1.00 73.12 158 SER A CA 1
ATOM 1355 C C . SER A 1 158 ? -16.557 1.502 17.880 1.00 73.12 158 SER A C 1
ATOM 1357 O O . SER A 1 158 ? -16.351 2.328 18.764 1.00 73.12 158 SER A O 1
ATOM 1359 N N . ASN A 1 159 ? -16.937 1.874 16.647 1.00 72.62 159 ASN A N 1
ATOM 1360 C CA . ASN A 1 159 ? -17.092 3.260 16.183 1.00 72.62 159 ASN A CA 1
ATOM 1361 C C . ASN A 1 159 ? -15.870 4.162 16.442 1.00 72.62 159 ASN A C 1
ATOM 1363 O O . ASN A 1 159 ? -15.975 5.392 16.398 1.00 72.62 159 ASN A O 1
ATOM 1367 N N . ILE A 1 160 ? -14.688 3.576 16.630 1.00 72.56 160 ILE A N 1
ATOM 1368 C CA . ILE A 1 160 ? -13.446 4.313 16.845 1.00 72.56 160 ILE A CA 1
ATOM 1369 C C . ILE A 1 160 ? -13.064 4.927 15.502 1.00 72.56 160 ILE A C 1
ATOM 1371 O O . ILE A 1 160 ? -12.580 4.221 14.632 1.00 72.56 160 ILE A O 1
ATOM 1375 N N . HIS A 1 161 ? -13.319 6.218 15.287 1.00 66.75 161 HIS A N 1
ATOM 1376 C CA . HIS A 1 161 ? -12.973 6.901 14.028 1.00 66.75 161 HIS A CA 1
ATOM 1377 C C . HIS A 1 161 ? -11.634 7.635 14.112 1.00 66.75 161 HIS A C 1
ATOM 1379 O O . HIS A 1 161 ? -10.862 7.621 13.158 1.00 66.75 161 HIS A O 1
ATOM 1385 N N . ASN A 1 162 ? -11.361 8.244 15.263 1.00 65.06 162 ASN A N 1
ATOM 1386 C CA . ASN A 1 162 ? -10.126 8.935 15.627 1.00 65.06 162 ASN A CA 1
ATOM 1387 C C . ASN A 1 162 ? -9.811 8.604 17.094 1.00 65.06 162 ASN A C 1
ATOM 1389 O O . ASN A 1 162 ? -10.591 7.881 17.702 1.00 65.06 162 ASN A O 1
ATOM 1393 N N . LEU A 1 163 ? -8.690 9.088 17.655 1.00 62.06 163 LEU A N 1
ATOM 1394 C CA . LEU A 1 163 ? -8.158 8.733 18.992 1.00 62.06 163 LEU A CA 1
ATOM 1395 C C . LEU A 1 163 ? -9.104 8.968 20.211 1.00 62.06 163 LEU A C 1
ATOM 1397 O O . LEU A 1 163 ? -8.643 9.014 21.352 1.00 62.06 163 LEU A O 1
ATOM 1401 N N . ASN A 1 164 ? -10.402 9.148 19.998 1.00 64.12 164 ASN A N 1
ATOM 1402 C CA . ASN A 1 164 ? -11.435 9.200 21.016 1.00 64.12 164 ASN A CA 1
ATOM 1403 C C . ASN A 1 164 ? -11.815 7.766 21.407 1.00 64.12 164 ASN A C 1
ATOM 1405 O O . ASN A 1 164 ? -12.758 7.188 20.874 1.00 64.12 164 ASN A O 1
ATOM 1409 N N . TYR A 1 165 ? -11.062 7.197 22.348 1.00 62.88 165 TYR A N 1
ATOM 1410 C CA . TYR A 1 165 ? -11.329 5.878 22.943 1.00 62.88 165 TYR A CA 1
ATOM 1411 C C . TYR A 1 165 ? -12.244 5.958 24.166 1.00 62.88 165 TYR A C 1
ATOM 1413 O O . TYR A 1 165 ? -12.253 5.055 24.993 1.00 62.88 165 TYR A O 1
ATOM 1421 N N . SER A 1 166 ? -13.018 7.038 24.300 1.00 56.41 166 SER A N 1
ATOM 1422 C CA . SER A 1 166 ? -13.785 7.353 25.510 1.00 56.41 166 SER A CA 1
ATOM 1423 C C . SER A 1 166 ? -14.868 6.326 25.869 1.00 56.41 166 SER A C 1
ATOM 1425 O O . SER A 1 166 ? -15.424 6.409 26.954 1.00 56.41 166 SER A O 1
ATOM 1427 N N . PHE A 1 167 ? -15.161 5.364 24.988 1.00 55.44 167 PHE A N 1
ATOM 1428 C CA . PHE A 1 167 ? -16.232 4.376 25.159 1.00 55.44 167 PHE A CA 1
ATOM 1429 C C . PHE A 1 167 ? -15.764 2.918 25.036 1.00 55.44 167 PHE A C 1
ATOM 1431 O O . PHE A 1 167 ? -16.581 2.034 24.793 1.00 55.44 167 PHE A O 1
ATOM 1438 N N . VAL A 1 168 ? -14.460 2.650 25.154 1.00 64.06 168 VAL A N 1
ATOM 1439 C CA . VAL A 1 168 ? -13.919 1.295 24.964 1.00 64.06 168 VAL A CA 1
ATOM 1440 C C . VAL A 1 168 ? -13.802 0.580 26.312 1.00 64.06 168 VAL A C 1
ATOM 1442 O O . VAL A 1 168 ? -13.106 1.051 27.207 1.00 64.06 168 VAL A O 1
ATOM 1445 N N . ASN A 1 169 ? -14.459 -0.574 26.448 1.00 71.31 169 ASN A N 1
ATOM 1446 C CA . ASN A 1 169 ? -14.318 -1.440 27.624 1.00 71.31 169 ASN A CA 1
ATOM 1447 C C . ASN A 1 169 ? -12.916 -2.077 27.686 1.00 71.31 169 ASN A C 1
ATOM 1449 O O . ASN A 1 169 ? -12.256 -2.245 26.659 1.00 71.31 169 ASN A O 1
ATOM 1453 N N . GLU A 1 170 ? -12.473 -2.507 28.873 1.00 74.25 170 GLU A N 1
ATOM 1454 C CA . GLU A 1 170 ? -11.147 -3.126 29.078 1.00 74.25 170 GLU A CA 1
ATOM 1455 C C . GLU A 1 170 ? -10.886 -4.299 28.123 1.00 74.25 170 GLU A C 1
ATOM 1457 O O . GLU A 1 170 ? -9.850 -4.363 27.463 1.00 74.25 170 GLU A O 1
ATOM 1462 N N . TYR A 1 171 ? -11.858 -5.200 27.970 1.00 76.38 171 TYR A N 1
ATOM 1463 C CA . TYR A 1 171 ? -11.757 -6.329 27.045 1.00 76.38 171 TYR A CA 1
ATOM 1464 C C . TYR A 1 171 ? -11.606 -5.878 25.593 1.00 76.38 171 TYR A C 1
ATOM 1466 O O . TYR A 1 171 ? -10.745 -6.391 24.882 1.00 76.38 171 TYR A O 1
ATOM 1474 N N . GLN A 1 172 ? -12.397 -4.896 25.155 1.00 77.81 172 GLN A N 1
ATOM 1475 C CA . GLN A 1 172 ? -12.300 -4.349 23.803 1.00 77.81 172 GLN A CA 1
ATOM 1476 C C . GLN A 1 172 ? -10.925 -3.711 23.571 1.00 77.81 172 GLN A C 1
ATOM 1478 O O . GLN A 1 172 ? -10.324 -3.905 22.514 1.00 77.81 172 GLN A O 1
ATOM 1483 N N . PHE A 1 173 ? -10.365 -3.042 24.578 1.00 79.00 173 PHE A N 1
ATOM 1484 C CA . PHE A 1 173 ? -9.005 -2.524 24.516 1.00 79.00 173 PHE A CA 1
ATOM 1485 C C . PHE A 1 173 ? -7.969 -3.646 24.359 1.00 79.00 173 PHE A C 1
ATOM 1487 O O . PHE A 1 173 ? -7.146 -3.585 23.445 1.00 79.00 173 PHE A O 1
ATOM 1494 N N . TYR A 1 174 ? -8.031 -4.705 25.171 1.00 81.62 174 TYR A N 1
ATOM 1495 C CA . TYR A 1 174 ? -7.121 -5.845 25.021 1.00 81.62 174 TYR A CA 1
ATOM 1496 C C . TYR A 1 174 ? -7.258 -6.513 23.651 1.00 81.62 174 TYR A C 1
ATOM 1498 O O . TYR A 1 174 ? -6.245 -6.836 23.027 1.00 81.62 174 TYR A O 1
ATOM 1506 N N . THR A 1 175 ? -8.480 -6.650 23.127 1.00 83.19 175 THR A N 1
ATOM 1507 C CA . THR A 1 175 ? -8.672 -7.165 21.764 1.00 83.19 175 THR A CA 1
ATOM 1508 C C . THR A 1 175 ? -8.062 -6.256 20.709 1.00 83.19 175 THR A C 1
ATOM 1510 O O . THR A 1 175 ? -7.412 -6.746 19.789 1.00 83.19 175 THR A O 1
ATOM 1513 N N . PHE A 1 176 ? -8.202 -4.937 20.856 1.00 84.19 176 PHE A N 1
ATOM 1514 C CA . PHE A 1 176 ? -7.585 -3.979 19.952 1.00 84.19 176 PHE A CA 1
ATOM 1515 C C . PHE A 1 176 ? -6.059 -4.074 19.995 1.00 84.19 176 PHE A C 1
ATOM 1517 O O . PHE A 1 176 ? -5.421 -4.119 18.944 1.00 84.19 176 PHE A O 1
ATOM 1524 N N . MET A 1 177 ? -5.477 -4.162 21.195 1.00 84.94 177 MET A N 1
ATOM 1525 C CA . MET A 1 177 ? -4.037 -4.335 21.385 1.00 84.94 177 MET A CA 1
ATOM 1526 C C . MET A 1 177 ? -3.539 -5.594 20.681 1.00 84.94 177 MET A C 1
ATOM 1528 O O . MET A 1 177 ? -2.592 -5.516 19.903 1.00 84.94 177 MET A O 1
ATOM 1532 N N . ILE A 1 178 ? -4.210 -6.728 20.890 1.00 85.19 178 ILE A N 1
ATOM 1533 C CA . ILE A 1 178 ? -3.881 -8.000 20.237 1.00 85.19 178 ILE A CA 1
ATOM 1534 C C . ILE A 1 178 ? -3.958 -7.866 18.712 1.00 85.19 178 ILE A C 1
ATOM 1536 O O . ILE A 1 178 ? -3.013 -8.224 18.014 1.00 85.19 178 ILE A O 1
ATOM 1540 N N . LEU A 1 179 ? -5.051 -7.311 18.181 1.00 87.38 179 LEU A N 1
ATOM 1541 C CA . LEU A 1 179 ? -5.237 -7.154 16.736 1.00 87.38 179 LEU A CA 1
ATOM 1542 C C . LEU A 1 179 ? -4.192 -6.214 16.114 1.00 87.38 179 LEU A C 1
ATOM 1544 O O . LEU A 1 179 ? -3.684 -6.490 15.026 1.00 87.38 179 LEU A O 1
ATOM 1548 N N . MET A 1 180 ? -3.824 -5.133 16.802 1.00 86.44 180 MET A N 1
ATOM 1549 C CA . MET A 1 180 ? -2.771 -4.218 16.353 1.00 86.44 180 MET A CA 1
ATOM 1550 C C . MET A 1 180 ? -1.380 -4.845 16.436 1.00 86.44 180 MET A C 1
ATOM 1552 O O . MET A 1 180 ? -0.565 -4.639 15.535 1.00 86.44 180 MET A O 1
ATOM 1556 N N . ILE A 1 181 ? -1.111 -5.637 17.474 1.00 85.31 181 ILE A N 1
ATOM 1557 C CA . ILE A 1 181 ? 0.131 -6.401 17.607 1.00 85.31 181 ILE A CA 1
ATOM 1558 C C . ILE A 1 181 ? 0.228 -7.403 16.447 1.00 85.31 181 ILE A C 1
ATOM 1560 O O . ILE A 1 181 ? 1.224 -7.367 15.721 1.00 85.31 181 ILE A O 1
ATOM 1564 N N . ASN A 1 182 ? -0.845 -8.150 16.156 1.00 84.50 182 ASN A N 1
ATOM 1565 C CA . ASN A 1 182 ? -0.946 -9.063 15.005 1.00 84.50 182 ASN A CA 1
ATOM 1566 C C . ASN A 1 182 ? -0.679 -8.352 13.675 1.00 84.50 182 ASN A C 1
ATOM 1568 O O . ASN A 1 182 ? 0.086 -8.845 12.841 1.00 84.50 182 ASN A O 1
ATOM 1572 N N . TYR A 1 183 ? -1.249 -7.160 13.492 1.00 85.31 183 TYR A N 1
ATOM 1573 C CA . TYR A 1 183 ? -1.038 -6.361 12.287 1.00 85.31 183 TYR A CA 1
ATOM 1574 C C . TYR A 1 183 ? 0.391 -5.803 12.164 1.00 85.31 183 TYR A C 1
ATOM 1576 O O . TYR A 1 183 ? 0.935 -5.727 11.062 1.00 85.31 183 TYR A O 1
ATOM 1584 N N . SER A 1 184 ? 1.024 -5.435 13.282 1.00 84.06 184 SER A N 1
ATOM 1585 C CA . SER A 1 184 ? 2.359 -4.820 13.295 1.00 84.06 184 SER A CA 1
ATOM 1586 C C . SER A 1 184 ? 3.505 -5.794 13.007 1.00 84.06 184 SER A C 1
ATOM 1588 O O . SER A 1 184 ? 4.637 -5.348 12.823 1.00 84.06 184 SER A O 1
ATOM 1590 N N . SER A 1 185 ? 3.237 -7.098 12.860 1.00 79.19 185 SER A N 1
ATOM 1591 C CA . SER A 1 185 ? 4.243 -8.122 12.520 1.00 79.19 185 SER A CA 1
ATOM 1592 C C . SER A 1 185 ? 5.422 -8.177 13.486 1.00 79.19 185 SER A C 1
ATOM 1594 O O . SER A 1 185 ? 6.576 -8.270 13.073 1.00 79.19 185 SER A O 1
ATOM 1596 N N . LEU A 1 186 ? 5.119 -8.098 14.782 1.00 76.81 186 LEU A N 1
ATOM 1597 C CA . LEU A 1 186 ? 6.102 -8.341 15.830 1.00 76.81 186 LEU A CA 1
ATOM 1598 C C . LEU A 1 186 ? 6.618 -9.796 15.768 1.00 76.81 186 LEU A C 1
ATOM 1600 O O . LEU A 1 186 ? 5.867 -10.678 15.349 1.00 76.81 186 LEU A O 1
ATOM 1604 N N . PRO A 1 187 ? 7.861 -10.066 16.217 1.00 60.91 187 PRO A N 1
ATOM 1605 C CA . PRO A 1 187 ? 8.554 -11.346 16.016 1.00 60.91 187 PRO A CA 1
ATOM 1606 C C . PRO A 1 187 ? 7.800 -12.615 16.439 1.00 60.91 187 PRO A C 1
ATOM 1608 O O . PRO A 1 187 ? 8.057 -13.683 15.903 1.00 60.91 187 PRO A O 1
ATOM 1611 N N . ILE A 1 188 ? 6.865 -12.506 17.384 1.00 66.88 188 ILE A N 1
ATOM 1612 C CA . ILE A 1 188 ? 6.100 -13.635 17.939 1.00 66.88 188 ILE A CA 1
ATOM 1613 C C . ILE A 1 188 ? 4.972 -14.094 16.988 1.00 66.88 188 ILE A C 1
ATOM 1615 O O . ILE A 1 188 ? 4.375 -15.146 17.186 1.00 66.88 188 ILE A O 1
ATOM 1619 N N . LEU A 1 189 ? 4.650 -13.315 15.953 1.00 76.38 189 LEU A N 1
ATOM 1620 C CA . LEU A 1 189 ? 3.415 -13.466 15.185 1.00 76.38 189 LEU A CA 1
ATOM 1621 C C . LEU A 1 189 ? 3.649 -13.971 13.763 1.00 76.38 189 LEU A C 1
ATOM 1623 O O . LEU A 1 189 ? 4.672 -13.703 13.138 1.00 76.38 189 LEU A O 1
ATOM 1627 N N . LEU A 1 190 ? 2.635 -14.621 13.193 1.00 68.88 190 LEU A N 1
ATOM 1628 C CA . LEU A 1 190 ? 2.694 -15.225 11.858 1.00 68.88 190 LEU A CA 1
ATOM 1629 C C . LEU A 1 190 ? 2.975 -14.209 10.736 1.00 68.88 190 LEU A C 1
ATOM 1631 O O . LEU A 1 190 ? 3.620 -14.517 9.735 1.00 68.88 190 LEU A O 1
ATOM 1635 N N . THR A 1 191 ? 2.558 -12.956 10.917 1.00 73.56 191 THR A N 1
ATOM 1636 C CA . THR A 1 191 ? 2.871 -11.864 9.985 1.00 73.56 191 THR A CA 1
ATOM 1637 C C . THR A 1 191 ? 4.371 -11.550 9.926 1.00 73.56 191 THR A C 1
ATOM 1639 O O . THR A 1 191 ? 4.843 -11.070 8.892 1.00 73.56 191 THR A O 1
ATOM 1642 N N . PHE A 1 192 ? 5.143 -11.860 10.975 1.00 81.00 192 PHE A N 1
ATOM 1643 C CA . PHE A 1 192 ? 6.603 -11.766 10.955 1.00 81.00 192 PHE A CA 1
ATOM 1644 C C . PHE A 1 192 ? 7.244 -12.891 10.141 1.00 81.00 192 PHE A C 1
ATOM 1646 O O . PHE A 1 192 ? 8.167 -12.617 9.377 1.00 81.00 192 PHE A O 1
ATOM 1653 N N . VAL A 1 193 ? 6.720 -14.120 10.218 1.00 76.81 193 VAL A N 1
ATOM 1654 C CA . VAL A 1 193 ? 7.251 -15.287 9.479 1.00 76.81 193 VAL A CA 1
ATOM 1655 C C . VAL A 1 193 ? 7.354 -14.995 7.983 1.00 76.81 193 VAL A C 1
ATOM 1657 O O . VAL A 1 193 ? 8.335 -15.341 7.332 1.00 76.81 193 VAL A O 1
ATOM 1660 N N . ILE A 1 194 ? 6.382 -14.276 7.426 1.00 76.25 194 ILE A N 1
ATOM 1661 C CA . ILE A 1 194 ? 6.371 -13.957 5.996 1.00 76.25 194 ILE A CA 1
ATOM 1662 C C . ILE A 1 194 ? 7.436 -12.908 5.644 1.00 76.25 194 ILE A C 1
ATOM 1664 O O . ILE A 1 194 ? 8.104 -13.031 4.616 1.00 76.25 194 ILE A O 1
ATOM 1668 N N . LYS A 1 195 ? 7.649 -11.906 6.511 1.00 80.06 195 LYS A N 1
ATOM 1669 C CA . LYS A 1 195 ? 8.753 -10.939 6.363 1.00 80.06 195 LYS A CA 1
ATOM 1670 C C . LYS A 1 195 ? 10.115 -11.608 6.535 1.00 80.06 195 LYS A C 1
ATOM 1672 O O . LYS A 1 195 ? 11.062 -11.244 5.845 1.00 80.06 195 LYS A O 1
ATOM 1677 N N . TRP A 1 196 ? 10.205 -12.600 7.412 1.00 83.06 196 TRP A N 1
ATOM 1678 C CA . TRP A 1 196 ? 11.407 -13.401 7.589 1.00 83.06 196 TRP A CA 1
ATOM 1679 C C . TRP A 1 196 ? 11.711 -14.251 6.351 1.00 83.06 196 TRP A C 1
ATOM 1681 O O . TRP A 1 196 ? 12.827 -14.218 5.842 1.00 83.06 196 TRP A O 1
ATOM 1691 N N . ASN A 1 197 ? 10.702 -14.920 5.786 1.00 83.69 197 ASN A N 1
ATOM 1692 C CA . ASN A 1 197 ? 10.844 -15.675 4.538 1.00 83.69 197 ASN A CA 1
ATOM 1693 C C . ASN A 1 197 ? 11.337 -14.792 3.388 1.00 83.69 197 ASN A C 1
ATOM 1695 O O . ASN A 1 197 ? 12.208 -15.197 2.623 1.00 83.69 197 ASN A O 1
ATOM 1699 N N . LEU A 1 198 ? 10.833 -13.563 3.307 1.00 84.50 198 LEU A N 1
ATOM 1700 C CA . LEU A 1 198 ? 11.317 -12.538 2.387 1.00 84.50 198 LEU A CA 1
ATOM 1701 C C . LEU A 1 198 ? 12.816 -12.258 2.526 1.00 84.50 198 LEU A C 1
ATOM 1703 O O . LEU A 1 198 ? 13.539 -12.226 1.531 1.00 84.50 198 LEU A O 1
ATOM 1707 N N . ILE A 1 199 ? 13.276 -12.054 3.760 1.00 85.94 199 ILE A N 1
ATOM 1708 C CA . ILE A 1 199 ? 14.688 -11.799 4.058 1.00 85.94 199 ILE A CA 1
ATOM 1709 C C . ILE A 1 199 ? 15.525 -13.018 3.669 1.00 85.94 199 ILE A C 1
ATOM 1711 O O . ILE A 1 199 ? 16.539 -12.857 2.996 1.00 85.94 199 ILE A O 1
ATOM 1715 N N . ASN A 1 200 ? 15.071 -14.228 3.997 1.00 86.06 200 ASN A N 1
ATOM 1716 C CA . ASN A 1 200 ? 15.770 -15.462 3.636 1.00 86.06 200 ASN A CA 1
ATOM 1717 C C . ASN A 1 200 ? 15.915 -15.609 2.115 1.00 86.06 200 ASN A C 1
ATOM 1719 O O . ASN A 1 200 ? 17.000 -15.933 1.630 1.00 86.06 200 ASN A O 1
ATOM 1723 N N . MET A 1 201 ? 14.859 -15.307 1.352 1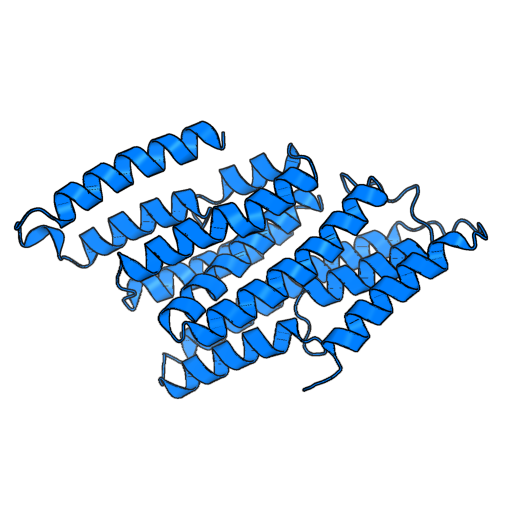.00 86.06 201 MET A N 1
ATOM 1724 C CA . MET A 1 201 ? 14.923 -15.313 -0.113 1.00 86.06 201 MET A CA 1
ATOM 1725 C C . MET A 1 201 ? 15.927 -14.276 -0.635 1.00 86.06 201 MET A C 1
ATOM 1727 O O . MET A 1 201 ? 16.763 -14.604 -1.476 1.00 86.06 201 MET A O 1
ATOM 1731 N N . MET A 1 202 ? 15.922 -13.054 -0.099 1.00 83.81 202 MET A N 1
ATOM 1732 C CA . MET A 1 202 ? 16.872 -12.009 -0.502 1.00 83.81 202 MET A CA 1
ATOM 1733 C C . MET A 1 202 ? 18.332 -12.361 -0.177 1.00 83.81 202 MET A C 1
ATOM 1735 O O . MET A 1 202 ? 19.221 -12.133 -1.004 1.00 83.81 202 MET A O 1
ATOM 1739 N N . VAL A 1 203 ? 18.581 -12.949 0.996 1.00 85.38 203 VAL A N 1
ATOM 1740 C CA . VAL A 1 203 ? 19.911 -13.430 1.405 1.00 85.38 203 VAL A CA 1
ATOM 1741 C C . VAL A 1 203 ? 20.380 -14.555 0.481 1.00 85.38 203 VAL A C 1
ATOM 1743 O O . VAL A 1 203 ? 21.529 -14.540 0.041 1.00 85.38 203 VAL A O 1
ATOM 1746 N N . SER A 1 204 ? 19.493 -15.491 0.121 1.00 81.38 204 SER A N 1
ATOM 1747 C CA . SER A 1 204 ? 19.834 -16.610 -0.772 1.00 81.38 204 SER A CA 1
ATOM 1748 C C . SER A 1 204 ? 20.281 -16.148 -2.163 1.00 81.38 204 SER A C 1
ATOM 1750 O O . SER A 1 204 ? 21.186 -16.733 -2.755 1.00 81.38 204 SER A O 1
ATOM 1752 N N . LEU A 1 205 ? 19.720 -15.036 -2.643 1.00 79.25 205 LEU A N 1
ATOM 1753 C CA . LEU A 1 205 ? 20.068 -14.421 -3.923 1.00 79.25 205 LEU A CA 1
ATOM 1754 C C . LEU A 1 205 ? 21.340 -13.560 -3.855 1.00 79.25 205 LEU A C 1
ATOM 1756 O O . LEU A 1 205 ? 21.683 -12.904 -4.837 1.00 79.25 205 LEU A O 1
ATOM 1760 N N . LYS A 1 206 ? 22.033 -13.537 -2.703 1.00 67.25 206 LYS A N 1
ATOM 1761 C CA . LYS A 1 206 ? 23.193 -12.672 -2.417 1.00 67.25 206 LYS A CA 1
ATOM 1762 C C . LYS A 1 206 ? 22.922 -11.200 -2.743 1.00 67.25 206 LYS A C 1
ATOM 1764 O O . LYS A 1 206 ? 23.824 -10.460 -3.137 1.00 67.25 206 LYS A O 1
ATOM 1769 N N . THR A 1 207 ? 21.671 -10.766 -2.596 1.00 62.69 207 THR A N 1
ATOM 1770 C CA . THR A 1 207 ? 21.329 -9.361 -2.815 1.00 62.69 207 THR A CA 1
ATOM 1771 C C . THR A 1 207 ? 21.940 -8.516 -1.700 1.00 62.69 207 THR A C 1
ATOM 1773 O O . THR A 1 207 ? 21.896 -8.875 -0.528 1.00 62.69 207 THR A O 1
ATOM 1776 N N . PHE A 1 208 ? 22.578 -7.418 -2.106 1.00 69.44 208 PHE A N 1
ATOM 1777 C CA . PHE A 1 208 ? 23.364 -6.477 -1.306 1.00 69.44 208 PHE A CA 1
ATOM 1778 C C . PHE A 1 208 ? 22.965 -6.390 0.180 1.00 69.44 208 PHE A C 1
ATOM 1780 O O . PHE A 1 208 ? 21.896 -5.872 0.514 1.00 69.44 208 PHE A O 1
ATOM 1787 N N . ASN A 1 209 ? 23.879 -6.790 1.076 1.00 77.56 209 ASN A N 1
ATOM 1788 C CA . ASN A 1 209 ? 23.683 -6.769 2.537 1.00 77.56 209 ASN A CA 1
ATOM 1789 C C . ASN A 1 209 ? 23.196 -5.408 3.074 1.00 77.56 209 ASN A C 1
ATOM 1791 O O . ASN A 1 209 ? 22.402 -5.353 4.011 1.00 77.56 209 ASN A O 1
ATOM 1795 N N . TRP A 1 210 ? 23.623 -4.304 2.456 1.00 84.12 210 TRP A N 1
ATOM 1796 C CA . TRP A 1 210 ? 23.201 -2.950 2.828 1.00 84.12 210 TRP A CA 1
ATOM 1797 C C . TRP A 1 210 ? 21.703 -2.706 2.623 1.00 84.12 210 TRP A C 1
ATOM 1799 O O . TRP A 1 210 ? 21.058 -2.073 3.456 1.00 84.12 210 TRP A O 1
ATOM 1809 N N . ILE A 1 211 ? 21.125 -3.235 1.542 1.00 88.00 211 ILE A N 1
ATOM 1810 C CA . ILE A 1 211 ? 19.698 -3.068 1.241 1.00 88.00 211 ILE A CA 1
ATOM 1811 C C . ILE A 1 211 ? 18.861 -3.815 2.283 1.00 88.00 211 ILE A C 1
ATOM 1813 O O . ILE A 1 211 ? 17.873 -3.279 2.784 1.00 88.00 211 ILE A O 1
ATOM 1817 N N . LEU A 1 212 ? 19.295 -5.016 2.672 1.00 87.81 212 LEU A N 1
ATOM 1818 C CA . LEU A 1 212 ? 18.645 -5.805 3.720 1.00 87.81 212 LEU A CA 1
ATOM 1819 C C . LEU A 1 212 ? 18.645 -5.083 5.067 1.00 87.81 212 LEU A C 1
ATOM 1821 O O . LEU A 1 212 ? 17.604 -5.017 5.724 1.00 87.81 212 LEU A O 1
ATOM 1825 N N . PHE A 1 213 ? 19.779 -4.489 5.448 1.00 88.38 213 PHE A N 1
ATOM 1826 C CA . PHE A 1 213 ? 19.870 -3.692 6.669 1.00 88.38 213 PHE A CA 1
ATOM 1827 C C . PHE A 1 213 ? 18.857 -2.542 6.666 1.00 88.38 213 PHE A C 1
ATOM 1829 O O . PHE A 1 213 ? 18.134 -2.344 7.643 1.00 88.38 213 PHE A O 1
ATOM 1836 N N . ILE A 1 214 ? 18.742 -1.826 5.546 1.00 92.06 214 ILE A N 1
ATOM 1837 C CA . ILE A 1 214 ? 17.796 -0.717 5.421 1.00 92.06 214 ILE A CA 1
ATOM 1838 C C . ILE A 1 214 ? 16.341 -1.200 5.517 1.00 92.06 214 ILE A C 1
ATOM 1840 O O . ILE A 1 214 ? 15.528 -0.574 6.202 1.00 92.06 214 ILE A O 1
ATOM 1844 N N . ILE A 1 215 ? 16.001 -2.320 4.871 1.00 91.12 215 ILE A N 1
ATOM 1845 C CA . ILE A 1 215 ? 14.657 -2.910 4.957 1.00 91.12 215 ILE A CA 1
ATOM 1846 C C . ILE A 1 215 ? 14.319 -3.232 6.415 1.00 91.12 215 ILE A C 1
ATOM 1848 O O . ILE A 1 215 ? 13.258 -2.827 6.901 1.00 91.12 215 ILE A O 1
ATOM 1852 N N . LEU A 1 216 ? 15.228 -3.902 7.127 1.00 90.31 216 LEU A N 1
ATOM 1853 C CA . LEU A 1 216 ? 15.060 -4.239 8.540 1.00 90.31 216 LEU A CA 1
ATOM 1854 C C . LEU A 1 216 ? 14.891 -2.988 9.401 1.00 90.31 216 LEU A C 1
ATOM 1856 O O . LEU A 1 216 ? 13.933 -2.901 10.172 1.00 90.31 216 LEU A O 1
ATOM 1860 N N . PHE A 1 217 ? 15.746 -1.986 9.213 1.00 91.88 217 PHE A N 1
ATOM 1861 C CA . PHE A 1 217 ? 15.671 -0.731 9.952 1.00 91.88 217 PHE A CA 1
ATOM 1862 C C . PHE A 1 217 ? 14.340 0.000 9.715 1.00 91.88 217 PHE A C 1
ATOM 1864 O O . PHE A 1 217 ? 13.680 0.417 10.669 1.00 91.88 217 PHE A O 1
ATOM 1871 N N . SER A 1 218 ? 13.881 0.070 8.458 1.00 92.62 218 SER A N 1
ATOM 1872 C CA . SER A 1 218 ? 12.578 0.656 8.112 1.00 92.62 218 SER A CA 1
ATOM 1873 C C . SER A 1 218 ? 11.419 -0.071 8.804 1.00 92.62 218 SER A C 1
ATOM 1875 O O . SER A 1 218 ? 10.475 0.561 9.279 1.00 92.62 218 SER A O 1
ATOM 1877 N N . SER A 1 219 ? 11.512 -1.400 8.920 1.00 90.88 219 SER A N 1
ATOM 1878 C CA . SER A 1 219 ? 10.489 -2.232 9.557 1.00 90.88 219 SER A CA 1
ATOM 1879 C C . SER A 1 219 ? 10.414 -2.019 11.060 1.00 90.88 219 SER A C 1
ATOM 1881 O O . SER A 1 219 ? 9.313 -1.881 11.590 1.00 90.88 219 SER A O 1
ATOM 1883 N N . MET A 1 220 ? 11.564 -1.886 11.723 1.00 90.38 220 MET A N 1
ATOM 1884 C CA . MET A 1 220 ? 11.631 -1.593 13.153 1.00 90.38 220 MET A CA 1
ATOM 1885 C C . MET A 1 220 ? 11.064 -0.207 13.464 1.00 90.38 220 MET A C 1
ATOM 1887 O O . MET A 1 220 ? 10.294 -0.061 14.412 1.00 90.38 220 MET A O 1
ATOM 1891 N N . MET A 1 221 ? 11.358 0.791 12.625 1.00 92.50 221 MET A N 1
ATOM 1892 C CA . MET A 1 221 ? 10.766 2.126 12.758 1.00 92.50 221 MET A CA 1
ATOM 1893 C C . MET A 1 221 ? 9.241 2.086 12.624 1.00 92.50 221 MET A C 1
ATOM 1895 O O . MET A 1 221 ? 8.535 2.654 13.452 1.00 92.50 221 MET A O 1
ATOM 1899 N N . MET A 1 222 ? 8.705 1.360 11.638 1.00 92.25 222 MET A N 1
ATOM 1900 C CA . MET A 1 222 ? 7.253 1.230 11.502 1.00 92.25 222 MET A CA 1
ATOM 1901 C C . MET A 1 222 ? 6.622 0.503 12.705 1.00 92.25 222 MET A C 1
ATOM 1903 O O . MET A 1 222 ? 5.565 0.921 13.179 1.00 92.25 222 MET A O 1
ATOM 1907 N N . ILE A 1 223 ? 7.279 -0.539 13.236 1.00 91.00 223 ILE A N 1
ATOM 1908 C CA . ILE A 1 223 ? 6.861 -1.240 14.465 1.00 91.00 223 ILE A CA 1
ATOM 1909 C C . ILE A 1 223 ? 6.773 -0.268 15.647 1.00 91.00 223 ILE A C 1
ATOM 1911 O O . ILE A 1 223 ? 5.758 -0.231 16.349 1.00 91.00 223 ILE A O 1
ATOM 1915 N N . TRP A 1 224 ? 7.797 0.564 15.824 1.00 90.31 224 TRP A N 1
ATOM 1916 C CA . TRP A 1 224 ? 7.847 1.575 16.876 1.00 90.31 224 TRP A CA 1
ATOM 1917 C C . TRP A 1 224 ? 6.648 2.533 16.832 1.00 90.31 224 TRP A C 1
ATOM 1919 O O . TRP A 1 224 ? 6.070 2.857 17.870 1.00 90.31 224 TRP A O 1
ATOM 1929 N N . ASN A 1 225 ? 6.196 2.921 15.639 1.00 90.25 225 ASN A N 1
ATOM 1930 C CA . ASN A 1 225 ? 5.051 3.822 15.493 1.00 90.25 225 ASN A CA 1
ATOM 1931 C C . ASN A 1 225 ? 3.722 3.191 15.910 1.00 90.25 225 ASN A C 1
ATOM 1933 O O . ASN A 1 225 ? 2.889 3.871 16.515 1.00 90.25 225 ASN A O 1
ATOM 1937 N N . TYR A 1 226 ? 3.535 1.889 15.675 1.00 90.06 226 TYR A N 1
ATOM 1938 C CA . TYR A 1 226 ? 2.386 1.182 16.247 1.00 90.06 226 TYR A CA 1
ATOM 1939 C C . TYR A 1 226 ? 2.452 1.173 17.775 1.00 90.06 226 TYR A C 1
ATOM 1941 O O . TYR A 1 226 ? 1.449 1.468 18.423 1.00 90.06 226 TYR A O 1
ATOM 1949 N N . LEU A 1 227 ? 3.627 0.904 18.355 1.00 88.56 227 LEU A N 1
ATOM 1950 C CA . LEU A 1 227 ? 3.811 0.885 19.810 1.00 88.56 227 LEU A CA 1
ATOM 1951 C C . LEU A 1 227 ? 3.552 2.257 20.448 1.00 88.56 227 LEU A C 1
ATOM 1953 O O . LEU A 1 227 ? 2.925 2.318 21.506 1.00 88.56 227 LEU A O 1
ATOM 1957 N N . ILE A 1 228 ? 3.956 3.360 19.804 1.00 88.31 228 ILE A N 1
ATOM 1958 C CA . ILE A 1 228 ? 3.637 4.717 20.280 1.00 88.31 228 ILE A CA 1
ATOM 1959 C C . ILE A 1 228 ? 2.125 4.916 20.369 1.00 88.31 228 ILE A C 1
ATOM 1961 O O . ILE A 1 228 ? 1.641 5.433 21.379 1.00 88.31 228 ILE A O 1
ATOM 1965 N N . ILE A 1 229 ? 1.373 4.514 19.339 1.00 84.38 229 ILE A N 1
ATOM 1966 C CA . ILE A 1 229 ? -0.086 4.629 19.374 1.00 84.38 229 ILE A CA 1
ATOM 1967 C C . ILE A 1 229 ? -0.641 3.794 20.517 1.00 84.38 229 ILE A C 1
ATOM 1969 O O . ILE A 1 229 ? -1.365 4.347 21.338 1.00 84.38 229 ILE A O 1
ATOM 1973 N N . LEU A 1 230 ? -0.264 2.518 20.613 1.00 84.31 230 LEU A N 1
ATOM 1974 C CA . LEU A 1 230 ? -0.747 1.615 21.659 1.00 84.31 230 LEU A CA 1
ATOM 1975 C C . LEU A 1 230 ? -0.463 2.162 23.066 1.00 84.31 230 LEU A C 1
ATOM 1977 O O . LEU A 1 230 ? -1.363 2.181 23.905 1.00 84.31 230 LEU A O 1
ATOM 1981 N N . LYS A 1 231 ? 0.734 2.716 23.298 1.00 84.75 231 LYS A N 1
ATOM 1982 C CA . LYS A 1 231 ? 1.084 3.418 24.542 1.00 84.75 231 LYS A CA 1
ATOM 1983 C C . LYS A 1 231 ? 0.160 4.606 24.796 1.00 84.75 231 LYS A C 1
ATOM 1985 O O . LYS A 1 231 ? -0.375 4.750 25.890 1.00 84.75 231 LYS A O 1
ATOM 1990 N N . ASN A 1 232 ? -0.035 5.464 23.795 1.00 80.50 232 ASN A N 1
ATOM 1991 C CA . ASN A 1 232 ? -0.898 6.638 23.930 1.00 80.50 232 ASN A CA 1
ATOM 1992 C C . ASN A 1 232 ? -2.350 6.248 24.222 1.00 80.50 232 ASN A C 1
ATOM 1994 O O . ASN A 1 232 ? -3.060 7.019 24.863 1.00 80.50 232 ASN A O 1
ATOM 1998 N N . LEU A 1 233 ? -2.790 5.077 23.756 1.00 77.50 233 LEU A N 1
ATOM 1999 C CA . LEU A 1 233 ? -4.117 4.560 24.068 1.00 77.50 233 LEU A CA 1
ATOM 2000 C C . LEU A 1 233 ? -4.175 4.113 25.513 1.00 77.50 233 LEU A C 1
ATOM 2002 O O . LEU A 1 233 ? -5.043 4.573 26.241 1.00 77.50 233 LEU A O 1
ATOM 2006 N N . PHE A 1 234 ? -3.210 3.291 25.923 1.00 78.69 234 PHE A N 1
ATOM 2007 C CA . PHE A 1 234 ? -3.115 2.771 27.280 1.00 78.69 234 PHE A CA 1
ATOM 2008 C C . PHE A 1 234 ? -3.140 3.896 28.324 1.00 78.69 234 PHE A C 1
ATOM 2010 O O . PHE A 1 234 ? -3.897 3.827 29.283 1.00 78.69 234 PHE A O 1
ATOM 2017 N N . MET A 1 235 ? -2.396 4.982 28.087 1.00 76.88 235 MET A N 1
ATOM 2018 C CA . MET A 1 235 ? -2.342 6.132 29.001 1.00 76.88 235 MET A CA 1
ATOM 2019 C C . MET A 1 235 ? -3.644 6.947 29.063 1.00 76.88 235 MET A C 1
ATOM 2021 O O . MET A 1 235 ? -3.864 7.656 30.038 1.00 76.88 235 MET A O 1
ATOM 2025 N N . LYS A 1 236 ? -4.489 6.897 28.025 1.00 71.12 236 LYS A N 1
ATOM 2026 C CA . LYS A 1 236 ? -5.769 7.628 27.970 1.00 71.12 236 LYS A CA 1
ATOM 2027 C C . LYS A 1 236 ? -6.939 6.838 28.553 1.00 71.12 236 LYS A C 1
ATOM 2029 O O . LYS A 1 236 ? -8.043 7.377 28.622 1.00 71.12 236 LYS A O 1
ATOM 2034 N N . MET A 1 237 ? -6.732 5.575 28.917 1.00 65.62 237 MET A N 1
ATOM 2035 C CA . MET A 1 237 ? -7.801 4.745 29.452 1.00 65.62 237 MET A CA 1
ATOM 2036 C C . MET A 1 237 ? -8.110 5.156 30.888 1.00 65.62 237 MET A C 1
ATOM 2038 O O . MET A 1 237 ? -7.306 4.964 31.796 1.00 65.62 237 MET A O 1
ATOM 2042 N N . ASN A 1 238 ? -9.324 5.658 31.092 1.00 60.53 238 ASN A N 1
ATOM 2043 C CA . ASN A 1 238 ? -9.950 5.640 32.402 1.00 60.53 238 ASN A CA 1
ATOM 2044 C C . ASN A 1 238 ? -10.626 4.275 32.536 1.00 60.53 238 ASN A C 1
ATOM 2046 O O . ASN A 1 238 ? -11.533 3.963 31.764 1.00 60.53 238 ASN A O 1
ATOM 2050 N N . PHE A 1 239 ? -10.168 3.451 33.478 1.00 56.31 239 PHE A N 1
ATOM 2051 C CA . PHE A 1 239 ? -10.774 2.155 33.778 1.00 56.31 239 PHE A CA 1
ATOM 2052 C C . PHE A 1 239 ? -12.179 2.369 34.362 1.00 56.31 239 PHE A C 1
ATOM 2054 O O . PHE A 1 239 ? -12.370 2.444 35.577 1.00 56.31 239 PHE A O 1
ATOM 2061 N N . TYR A 1 240 ? -13.179 2.531 33.493 1.00 51.56 240 TYR A N 1
ATOM 2062 C CA . TYR A 1 240 ? -14.575 2.523 33.904 1.00 51.56 240 TYR A CA 1
ATOM 2063 C C . TYR A 1 240 ? -14.983 1.077 34.162 1.00 51.56 240 TYR A C 1
ATOM 2065 O O . TYR A 1 240 ? -15.032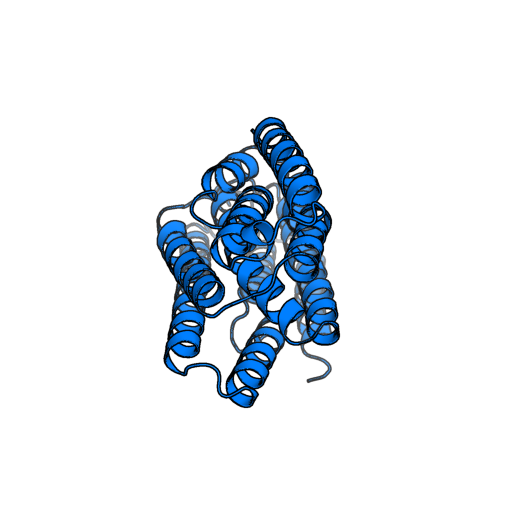 0.240 33.262 1.00 51.56 240 TYR A O 1
ATOM 2073 N N . LYS A 1 241 ? -15.260 0.797 35.432 1.00 42.25 241 LYS A N 1
ATOM 2074 C CA . LYS A 1 241 ? -15.623 -0.514 35.960 1.00 42.25 241 LYS A CA 1
ATOM 2075 C C . LYS A 1 241 ? -17.043 -0.886 35.517 1.00 42.25 241 LYS A C 1
ATOM 2077 O O . LYS A 1 241 ? -17.969 -0.807 36.314 1.00 42.25 241 LYS A O 1
ATOM 2082 N N . ASN A 1 242 ? -17.229 -1.269 34.255 1.00 44.44 242 ASN A N 1
ATOM 2083 C CA . ASN A 1 242 ? -18.508 -1.784 33.766 1.00 44.44 242 ASN A CA 1
ATOM 2084 C C . ASN A 1 242 ? -18.392 -3.258 33.362 1.00 44.44 242 ASN A C 1
ATOM 2086 O O . ASN A 1 242 ? -17.745 -3.622 32.384 1.00 44.44 242 ASN A O 1
ATOM 2090 N N . ASN A 1 243 ? -19.059 -4.104 34.147 1.00 49.22 243 ASN A N 1
ATOM 2091 C CA . ASN A 1 243 ? -19.261 -5.523 33.884 1.00 49.22 243 ASN A CA 1
ATOM 2092 C C . ASN A 1 243 ? -20.254 -5.706 32.736 1.00 49.22 243 ASN A C 1
ATOM 2094 O O . ASN A 1 243 ? -21.443 -5.514 32.965 1.00 49.22 243 ASN A O 1
ATOM 2098 N N . PHE A 1 244 ? -19.821 -6.178 31.564 1.00 50.94 244 PHE A N 1
ATOM 2099 C CA . PHE A 1 244 ? -20.756 -6.729 30.578 1.00 50.94 244 PHE A CA 1
ATOM 2100 C C . PHE A 1 244 ? -20.201 -7.971 29.867 1.00 50.94 244 PHE A C 1
ATOM 2102 O O . PHE A 1 244 ? -19.073 -8.013 29.382 1.00 50.94 244 PHE A O 1
ATOM 2109 N N . MET A 1 245 ? -21.024 -9.024 29.850 1.00 49.59 245 MET A N 1
ATOM 2110 C CA . MET A 1 245 ? -20.695 -10.378 29.384 1.00 49.59 245 MET A CA 1
ATOM 2111 C C . MET A 1 245 ? -20.521 -10.496 27.860 1.00 49.59 245 MET A C 1
ATOM 2113 O O . MET A 1 245 ? -19.932 -11.477 27.405 1.00 49.59 245 MET A O 1
ATOM 2117 N N . ASP A 1 246 ? -20.958 -9.510 27.070 1.00 55.31 246 ASP A N 1
ATOM 2118 C CA . ASP A 1 246 ? -20.851 -9.552 25.604 1.00 55.31 246 ASP A CA 1
ATOM 2119 C C . ASP A 1 246 ? -19.426 -9.308 25.076 1.00 55.31 246 ASP A C 1
ATOM 2121 O O . ASP A 1 246 ? -19.078 -9.781 23.990 1.00 55.31 246 ASP A O 1
ATOM 2125 N N . ASP A 1 247 ? -18.548 -8.688 25.869 1.00 56.12 247 ASP A N 1
ATOM 2126 C CA . ASP A 1 247 ? -17.161 -8.431 25.463 1.00 56.12 247 ASP A CA 1
ATOM 2127 C C . ASP A 1 247 ? -16.281 -9.690 25.442 1.00 56.12 247 ASP A C 1
ATOM 2129 O O . ASP A 1 247 ? -15.286 -9.756 24.710 1.00 56.12 247 ASP A O 1
ATOM 2133 N N . LYS A 1 248 ? -16.671 -10.736 26.183 1.00 58.47 248 LYS A N 1
ATOM 2134 C CA . LYS A 1 248 ? -15.938 -12.012 26.208 1.00 58.47 248 LYS A CA 1
ATOM 2135 C C . LYS A 1 248 ? -15.936 -12.699 24.843 1.00 58.47 248 LYS A C 1
ATOM 2137 O O . LYS A 1 248 ? -14.956 -13.359 24.505 1.00 58.47 248 LYS A O 1
ATOM 2142 N N . LYS A 1 249 ? -16.987 -12.510 24.032 1.00 58.41 249 LYS A N 1
ATOM 2143 C CA . LYS A 1 249 ? -17.050 -13.061 22.667 1.00 58.41 249 LYS A CA 1
ATOM 2144 C C . LYS A 1 249 ? -15.985 -12.430 21.772 1.00 58.41 249 LYS A C 1
ATOM 2146 O O . LYS A 1 249 ? -15.294 -13.149 21.059 1.00 58.41 249 LYS A O 1
ATOM 2151 N N . TYR A 1 250 ? -15.799 -11.111 21.839 1.00 58.06 250 TYR A N 1
ATOM 2152 C CA . TYR A 1 250 ? -14.761 -10.422 21.063 1.00 58.06 250 TYR A CA 1
ATOM 2153 C C . TYR A 1 250 ? -13.356 -10.841 21.495 1.00 58.06 250 TYR A C 1
ATOM 2155 O O . TYR A 1 250 ? -12.504 -11.093 20.640 1.00 58.06 250 TYR A O 1
ATOM 2163 N N . PHE A 1 251 ? -13.133 -10.990 22.804 1.00 57.22 251 PHE A N 1
ATOM 2164 C CA . PHE A 1 251 ? -11.868 -11.500 23.329 1.00 57.22 251 PHE A CA 1
ATOM 2165 C C . PHE A 1 251 ? -11.581 -12.921 22.842 1.00 57.22 251 PHE A C 1
ATOM 2167 O O . PHE A 1 251 ? -10.495 -13.175 22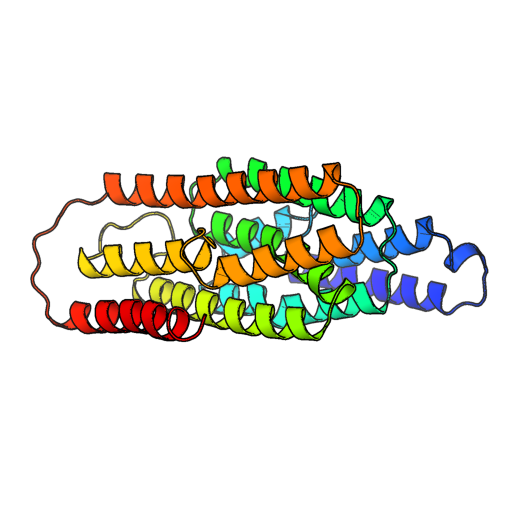.317 1.00 57.22 251 PHE A O 1
ATOM 2174 N N . ALA A 1 252 ? -12.583 -13.801 22.880 1.00 59.44 252 ALA A N 1
ATOM 2175 C CA . ALA A 1 252 ? -12.484 -15.145 22.325 1.00 59.44 252 ALA A CA 1
ATOM 2176 C C . ALA A 1 252 ? -12.162 -15.133 20.821 1.00 59.44 252 ALA A C 1
ATOM 2178 O O . ALA A 1 252 ? -11.276 -15.867 20.408 1.00 59.44 252 ALA A O 1
ATOM 2179 N N . TYR A 1 253 ? -12.776 -14.263 20.008 1.00 61.62 253 TYR A N 1
ATOM 2180 C CA . TYR A 1 253 ? -12.418 -14.138 18.585 1.00 61.62 253 TYR A CA 1
ATOM 2181 C C . TYR A 1 253 ? -10.979 -13.649 18.367 1.00 61.62 253 TYR A C 1
ATOM 2183 O O . TYR A 1 253 ? -10.314 -14.121 17.447 1.00 61.62 253 TYR A O 1
ATOM 2191 N N . SER A 1 254 ? -10.479 -12.729 19.198 1.00 58.44 254 SER A N 1
ATOM 2192 C CA . SER A 1 254 ? -9.094 -12.241 19.096 1.00 58.44 254 SER A CA 1
ATOM 2193 C C . SER A 1 254 ? -8.062 -13.296 19.515 1.00 58.44 254 SER A C 1
ATOM 2195 O O . SER A 1 254 ? -7.040 -13.457 18.849 1.00 58.44 254 SER A O 1
ATOM 2197 N N . LEU A 1 255 ? -8.363 -14.079 20.557 1.00 59.00 255 LEU A N 1
ATOM 2198 C CA . LEU A 1 255 ? -7.564 -15.232 20.972 1.00 59.00 255 LEU A CA 1
ATOM 2199 C C . LEU A 1 255 ? -7.652 -16.374 19.960 1.00 59.00 255 LEU A C 1
ATOM 2201 O O . LEU A 1 255 ? -6.665 -17.055 19.706 1.00 59.00 255 LEU A O 1
ATOM 2205 N N . PHE A 1 256 ? -8.814 -16.573 19.344 1.00 57.59 256 PHE A N 1
ATOM 2206 C CA . PHE A 1 256 ? -8.989 -17.552 18.280 1.00 57.59 256 PHE A CA 1
ATOM 2207 C C . PHE A 1 256 ? -8.193 -17.163 17.030 1.00 57.59 256 PHE A C 1
ATOM 2209 O O . PHE A 1 256 ? -7.545 -18.008 16.427 1.00 57.59 256 PHE A O 1
ATOM 2216 N N . ALA A 1 257 ? -8.147 -15.873 16.685 1.00 57.06 257 ALA A N 1
ATOM 2217 C CA . ALA A 1 257 ? -7.280 -15.376 15.620 1.00 57.06 257 ALA A CA 1
ATOM 2218 C C . ALA A 1 257 ? -5.790 -15.580 15.944 1.00 57.06 257 ALA A C 1
ATOM 2220 O O . ALA A 1 257 ? -5.034 -15.968 15.062 1.00 57.06 257 ALA A O 1
ATOM 2221 N N . LEU A 1 258 ? -5.374 -15.373 17.199 1.00 56.69 258 LEU A N 1
ATOM 2222 C CA . LEU A 1 258 ? -4.011 -15.684 17.645 1.00 56.69 258 LEU A CA 1
ATOM 2223 C C . LEU A 1 258 ? -3.702 -17.185 17.557 1.00 56.69 258 LEU A C 1
ATOM 2225 O O . LEU A 1 258 ? -2.653 -17.549 17.046 1.00 56.69 258 LEU A O 1
ATOM 2229 N N . THR A 1 259 ? -4.611 -18.045 18.023 1.00 55.00 259 THR A N 1
ATOM 2230 C CA . THR A 1 259 ? -4.395 -19.502 18.101 1.00 55.00 259 THR A CA 1
ATOM 2231 C C . THR A 1 259 ? -4.478 -20.194 16.744 1.00 55.00 259 THR A C 1
ATOM 2233 O O . THR A 1 259 ? -3.635 -21.035 16.452 1.00 55.00 259 THR A O 1
ATOM 2236 N N . LEU A 1 260 ? -5.405 -19.800 15.865 1.00 49.06 260 LEU A N 1
ATOM 2237 C CA . LEU A 1 260 ? -5.428 -20.274 14.475 1.00 49.06 260 LEU A CA 1
ATOM 2238 C C . LEU A 1 260 ? -4.204 -19.817 13.674 1.00 49.06 260 LEU A C 1
ATOM 2240 O O . LEU A 1 260 ? -3.851 -20.460 12.693 1.00 49.06 260 LEU A O 1
ATOM 2244 N N . MET A 1 261 ? -3.575 -18.708 14.068 1.00 44.38 261 MET A N 1
ATOM 2245 C CA . MET A 1 261 ? -2.354 -18.210 13.432 1.00 44.38 261 MET A CA 1
ATOM 2246 C C . MET A 1 261 ? -1.073 -18.631 14.163 1.00 44.38 261 MET A C 1
ATOM 2248 O O . MET A 1 261 ? 0.006 -18.363 13.660 1.00 44.38 261 MET A O 1
ATOM 2252 N N . SER A 1 262 ? -1.141 -19.274 15.327 1.00 41.91 262 SER A N 1
ATOM 2253 C CA . SER A 1 262 ? 0.025 -19.891 15.977 1.00 41.91 262 SER A CA 1
ATOM 2254 C C . SER A 1 262 ? 0.064 -21.403 15.775 1.00 41.91 262 SER A C 1
ATOM 2256 O O . SER A 1 262 ? 1.117 -22.015 15.924 1.00 41.91 262 SER A O 1
ATOM 2258 N N . ALA A 1 263 ? -1.077 -22.020 15.463 1.00 33.78 263 ALA A N 1
ATOM 2259 C CA . ALA A 1 263 ? -1.154 -23.424 15.108 1.00 33.78 263 ALA A CA 1
ATOM 2260 C C . ALA A 1 263 ? -0.610 -23.607 13.685 1.00 33.78 263 ALA A C 1
ATOM 2262 O O . ALA A 1 263 ? -1.256 -23.211 12.717 1.00 33.78 263 ALA A O 1
ATOM 2263 N N . ASN A 1 264 ? 0.563 -24.234 13.592 1.00 38.72 264 ASN A N 1
ATOM 2264 C CA . ASN A 1 264 ? 1.287 -24.633 12.378 1.00 38.72 264 ASN A CA 1
ATOM 2265 C C . ASN A 1 264 ? 2.354 -23.634 11.896 1.00 38.72 264 ASN A C 1
ATOM 2267 O O . ASN A 1 264 ? 2.368 -23.228 10.731 1.00 38.72 264 ASN A O 1
ATOM 2271 N N . VAL A 1 265 ? 3.287 -23.303 12.792 1.00 34.84 265 VAL A N 1
ATOM 2272 C CA . VAL A 1 265 ? 4.716 -23.233 12.434 1.00 34.84 265 VAL A CA 1
ATOM 2273 C C . VAL A 1 265 ? 5.394 -24.461 13.020 1.00 34.84 265 VAL A C 1
ATOM 2275 O O . VAL A 1 265 ? 5.094 -24.761 14.197 1.00 34.84 265 VAL A O 1
#

Radius of gyration: 19.73 Å; chains: 1; bounding box: 44×38×68 Å

Secondary structure (DSSP, 8-state):
-HHHHHHHHHHHHHHHHHHHHS--GGGGSHHHHHHHHHHHHHHHT-TTTTHHHHHHHHHS-HHHHHHHHTHHHHHHHHHHHHHS---HHHHHHHHHHHHHHHHHHTT--SHHHHHHHHHHHHHHHHHHHHHH-HHHHHHHHHHHHHHHHHHHHHHHHTT--SS--TT--HHHHHHHHHHHHHHHT-TTSHHHHHHHHHHHHHHHTT--HHHHHHHHHHHHHHHHHHHHHHHHHHHH--------TTHHHHHHHHHHHHHHHHTT-

Foldseek 3Di:
DLVVLVVVLVVVLVVLVVVCPPPPPVSPDPVVLVVNLVSLCSQLLFPPNVVVLLVVQLPDALVVLLCSLAVSNLVSLLVSLVVHDCDPVNLVVLLVSLLVLLVVLLPDQWPSNLSSSLSNNCSSVLNLCVNQDVVLSVVLSVLQSVLSCLQSVLCNVQVCSTLCCVPAAPLSLVLNVLSLLQNLLDVLFLNVVSVVVSLVSCVVVVPDPVSSVSNVVSSVSSSVSSVVNNVVSVVPDDNDPDDDPPSVVSNVVSVVSRVVRNPDD

Organism: Apis cerana (NCBI:txid7461)

pLDDT: mean 82.23, std 13.29, range [33.78, 94.81]